Protein AF-A0A7S0Y3A2-F1 (afdb_monomer)

Solvent-accessible surface area (backbone atoms only — not comparable to full-atom values): 11613 Å² total; per-residue (Å²): 136,85,77,86,79,79,89,78,90,76,89,85,82,88,79,94,57,100,84,70,89,86,79,85,90,79,78,74,78,45,79,45,79,45,79,50,67,58,96,89,38,74,43,92,82,43,68,44,77,50,70,48,71,79,52,84,24,69,90,80,41,66,64,38,37,46,42,96,86,59,45,70,38,52,35,98,61,30,42,79,53,88,95,46,47,42,52,40,82,61,50,53,59,52,51,49,50,54,51,48,52,52,51,49,53,53,50,51,55,50,49,54,55,49,50,55,54,53,53,58,75,70,63,78,58,71,92,54,51,46,75,52,84,85,20,80,73,47,78,55,99,72,29,42,31,31,42,28,34,47,86,90,38,83,42,80,44,76,47,56,79,87,54,69,64,70,61,58,56,70,68,50,63,94,68,77,85,76,90,126

Foldseek 3Di:
DDDDDDDDDDDDDDDDDPDDDDDDPDDFFAKDWCFDDDPNHTDPPPTDIDGDDADDCVVQAPQWGQDSVSDTDHHPQWDDDPSYTHGVVVVVVVCVVVVVVVVVVVVVVVVVVVVVVVVVVVDDDPVQKAFDQPFFPDQDPQATWGWIDGNNDIDIDGDGPPPDVVVVVVSHPPDDDDDD

Nearest PDB structures (foldseek):
  1r1w-assembly1_A  TM=8.312E-01  e=2.974E-01  Homo sapiens
  4knb-assembly2_B  TM=7.019E-01  e=4.268E-01  Homo sapiens
  3f66-assembly1_A  TM=7.090E-01  e=1.424E+00  Homo sapiens
  8au5-assembly1_A  TM=7.399E-01  e=1.513E+00  Homo sapiens
  1fr3-assembly1_A  TM=5.063E-01  e=1.119E+00  Sporomusa ovata

pLDDT: mean 78.43, std 18.38, range [33.69, 98.44]

Structure (mmCIF, N/CA/C/O backbone):
data_AF-A0A7S0Y3A2-F1
#
_entry.id   AF-A0A7S0Y3A2-F1
#
loop_
_atom_site.group_PDB
_atom_site.id
_atom_site.type_symbol
_atom_site.label_atom_id
_atom_site.label_alt_id
_atom_site.label_comp_id
_atom_site.label_asym_id
_atom_site.label_entity_id
_atom_site.label_seq_id
_atom_site.pdbx_PDB_ins_code
_atom_site.Cartn_x
_atom_site.Cartn_y
_atom_site.Cartn_z
_atom_site.occupancy
_atom_site.B_iso_or_equiv
_atom_site.auth_seq_id
_atom_site.auth_comp_id
_atom_site.auth_asym_id
_atom_site.auth_atom_id
_atom_site.pdbx_PDB_model_num
ATOM 1 N N . GLY A 1 1 ? -5.719 -9.818 -27.176 1.00 37.25 1 GLY A N 1
ATOM 2 C CA . GLY A 1 1 ? -6.641 -8.713 -27.497 1.00 37.25 1 GLY A CA 1
ATOM 3 C C . GLY A 1 1 ? -5.784 -7.689 -28.167 1.00 37.25 1 GLY A C 1
ATOM 4 O O . GLY A 1 1 ? -5.282 -6.797 -27.500 1.00 37.25 1 GLY A O 1
ATOM 5 N N . ASP A 1 2 ? -5.480 -7.965 -29.427 1.00 39.03 2 ASP A N 1
ATOM 6 C CA . ASP A 1 2 ? -4.257 -7.500 -30.065 1.00 39.03 2 ASP A CA 1
ATOM 7 C C . ASP A 1 2 ? -4.551 -6.172 -30.750 1.00 39.03 2 ASP A C 1
ATOM 9 O O . ASP A 1 2 ? -5.254 -6.112 -31.758 1.00 39.03 2 ASP A O 1
ATOM 13 N N . ALA A 1 3 ? -4.080 -5.092 -30.130 1.00 43.25 3 ALA A N 1
ATOM 14 C CA . ALA A 1 3 ? -4.135 -3.765 -30.710 1.00 43.25 3 ALA A CA 1
ATOM 15 C C . ALA A 1 3 ? -3.000 -3.643 -31.734 1.00 43.25 3 ALA A C 1
ATOM 17 O O . ALA A 1 3 ? -1.825 -3.771 -31.399 1.00 43.25 3 ALA A O 1
ATOM 18 N N . ALA A 1 4 ? -3.378 -3.433 -32.992 1.00 44.94 4 ALA A N 1
ATOM 19 C CA . ALA A 1 4 ? -2.469 -3.113 -34.077 1.00 44.94 4 ALA A CA 1
ATOM 20 C C . ALA A 1 4 ? -1.817 -1.744 -33.816 1.00 44.94 4 ALA A C 1
ATOM 22 O O . ALA A 1 4 ? -2.496 -0.717 -33.820 1.00 44.94 4 ALA A O 1
ATOM 23 N N . GLU A 1 5 ? -0.507 -1.742 -33.577 1.00 40.59 5 GLU A N 1
ATOM 24 C CA . GLU A 1 5 ? 0.285 -0.530 -33.382 1.00 40.59 5 GLU A CA 1
ATOM 25 C C . GLU A 1 5 ? 0.744 0.013 -34.745 1.00 40.59 5 GLU A C 1
ATOM 27 O O . GLU A 1 5 ? 1.397 -0.680 -35.526 1.00 40.59 5 GLU A O 1
ATOM 32 N N . ALA A 1 6 ? 0.339 1.243 -35.062 1.00 45.19 6 ALA A N 1
ATOM 33 C CA . ALA A 1 6 ? 0.675 1.922 -36.311 1.00 45.19 6 ALA A CA 1
ATOM 34 C C . ALA A 1 6 ? 2.161 2.355 -36.343 1.00 45.19 6 ALA A C 1
ATOM 36 O O . ALA A 1 6 ? 2.694 2.761 -35.307 1.00 45.19 6 ALA A O 1
ATOM 37 N N . PRO A 1 7 ? 2.840 2.330 -37.508 1.00 45.81 7 PRO A N 1
ATOM 38 C CA . PRO A 1 7 ? 4.252 2.691 -37.599 1.00 45.81 7 PRO A CA 1
ATOM 39 C C . PRO A 1 7 ? 4.447 4.211 -37.498 1.00 45.81 7 PRO A C 1
ATOM 41 O O . PRO A 1 7 ? 3.801 4.985 -38.205 1.00 45.81 7 PRO A O 1
ATOM 44 N N . ARG A 1 8 ? 5.348 4.627 -36.600 1.00 51.47 8 ARG A N 1
ATOM 45 C CA . ARG A 1 8 ? 5.704 6.025 -36.318 1.00 51.47 8 ARG A CA 1
ATOM 46 C C . ARG A 1 8 ? 6.810 6.531 -37.248 1.00 51.47 8 ARG A C 1
ATOM 48 O O . ARG A 1 8 ? 7.761 5.817 -37.552 1.00 51.47 8 ARG A O 1
ATOM 55 N N . GLU A 1 9 ? 6.658 7.783 -37.666 1.00 47.44 9 GLU A N 1
ATOM 56 C CA . GLU A 1 9 ? 7.492 8.506 -38.628 1.00 47.44 9 GLU A CA 1
ATOM 57 C C . GLU A 1 9 ? 8.929 8.725 -38.109 1.00 47.44 9 GLU A C 1
ATOM 59 O O . GLU A 1 9 ? 9.139 9.250 -37.015 1.00 47.44 9 GLU A O 1
ATOM 64 N N . GLY A 1 10 ? 9.924 8.296 -38.894 1.00 38.25 10 GLY A N 1
ATOM 65 C CA . GLY A 1 10 ? 11.353 8.400 -38.582 1.00 38.25 10 GLY A CA 1
ATOM 66 C C . GLY A 1 10 ? 12.029 9.615 -39.229 1.00 38.25 10 GLY A C 1
ATOM 67 O O . GLY A 1 10 ? 11.707 10.003 -40.349 1.00 38.25 10 GLY A O 1
ATOM 68 N N . LEU A 1 11 ? 12.991 10.200 -38.509 1.00 46.38 11 LEU A N 1
ATOM 69 C CA . LEU A 1 11 ? 13.817 11.342 -38.919 1.00 46.38 11 LEU A CA 1
ATOM 70 C C . LEU A 1 11 ? 14.686 11.033 -40.153 1.00 46.38 11 LEU A C 1
ATOM 72 O O . LEU A 1 11 ? 15.469 10.084 -40.156 1.00 46.38 11 LEU A O 1
ATOM 76 N N . LEU A 1 12 ? 14.569 11.890 -41.170 1.00 37.78 12 LEU A N 1
ATOM 77 C CA . LEU A 1 12 ? 15.276 11.825 -42.450 1.00 37.78 12 LEU A CA 1
ATOM 78 C C . LEU A 1 12 ? 16.647 12.510 -42.357 1.00 37.78 12 LEU A C 1
ATOM 80 O O . LEU A 1 12 ? 16.725 13.706 -42.078 1.00 37.78 12 LEU A O 1
ATOM 84 N N . TRP A 1 13 ? 17.717 11.780 -42.667 1.00 46.94 13 TRP A N 1
ATOM 85 C CA . TRP A 1 13 ? 19.023 12.368 -42.973 1.00 46.94 13 TRP A CA 1
ATOM 86 C C . TRP A 1 13 ? 19.265 12.261 -44.476 1.00 46.94 13 TRP A C 1
ATOM 88 O O . TRP A 1 13 ? 19.193 11.172 -45.041 1.00 46.94 13 TRP A O 1
ATOM 98 N N . ASN A 1 14 ? 19.508 13.405 -45.118 1.00 33.69 14 ASN A N 1
ATOM 99 C CA . ASN A 1 14 ? 19.596 13.529 -46.568 1.00 33.69 14 AS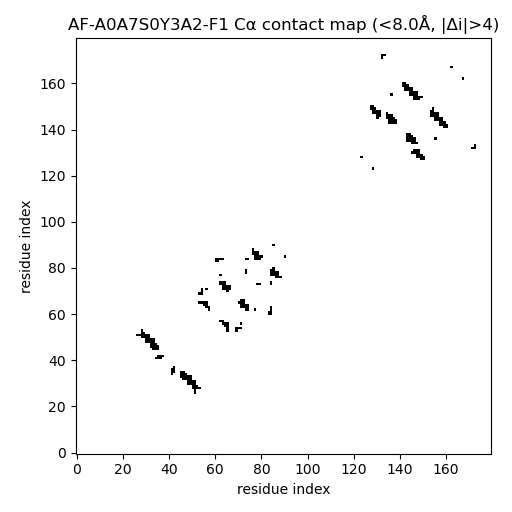N A CA 1
ATOM 100 C C . ASN A 1 14 ? 21.067 13.661 -46.983 1.00 33.69 14 ASN A C 1
ATOM 102 O O . ASN A 1 14 ? 21.723 14.641 -46.632 1.00 33.69 14 ASN A O 1
ATOM 106 N N . LEU A 1 15 ? 21.585 12.681 -47.720 1.00 43.91 15 LEU A N 1
ATOM 107 C CA . LEU A 1 15 ? 22.863 12.783 -48.425 1.00 43.91 15 LEU A CA 1
ATOM 108 C C . LEU A 1 15 ? 22.583 12.543 -49.908 1.00 43.91 15 LEU A C 1
ATOM 110 O O . LEU A 1 15 ? 22.260 11.430 -50.319 1.00 43.91 15 LEU A O 1
ATOM 114 N N . GLU A 1 16 ? 22.652 13.617 -50.693 1.00 35.38 16 GLU A N 1
ATOM 115 C CA . GLU A 1 16 ? 22.398 13.605 -52.133 1.00 35.38 16 GLU A CA 1
ATOM 116 C C . GLU A 1 16 ? 23.562 12.948 -52.890 1.00 35.38 16 GLU A C 1
ATOM 118 O O . GLU A 1 16 ? 24.648 13.512 -53.006 1.00 35.38 16 GLU A O 1
ATOM 123 N N . TRP A 1 17 ? 23.306 11.766 -53.455 1.00 48.78 17 TRP A N 1
ATOM 124 C CA . TRP A 1 17 ? 24.043 11.209 -54.592 1.00 48.78 17 TRP A CA 1
ATOM 125 C C . TRP A 1 17 ? 23.037 10.928 -55.720 1.00 48.78 17 TRP A C 1
ATOM 127 O O . TRP A 1 17 ? 21.946 10.430 -55.440 1.00 48.78 17 TRP A O 1
ATOM 137 N N . PRO A 1 18 ? 23.361 11.209 -56.994 1.00 48.56 18 PRO A N 1
ATOM 138 C CA . PRO A 1 18 ? 22.365 11.378 -58.059 1.00 48.56 18 PRO A CA 1
ATOM 139 C C . PRO A 1 18 ? 21.578 10.128 -58.497 1.00 48.56 18 PRO A C 1
ATOM 141 O O . PRO A 1 18 ? 20.768 10.244 -59.415 1.00 48.56 18 PRO A O 1
ATOM 144 N N . SER A 1 19 ? 21.771 8.929 -57.927 1.00 50.53 19 SER A N 1
ATOM 145 C CA . SER A 1 19 ? 21.033 7.735 -58.407 1.00 50.53 19 SER A CA 1
ATOM 146 C C . SER A 1 19 ? 20.797 6.586 -57.419 1.00 50.53 19 SER A C 1
ATOM 148 O O . SER A 1 19 ? 20.200 5.593 -57.823 1.00 50.53 19 SER A O 1
ATOM 150 N N . CYS A 1 20 ? 21.204 6.675 -56.149 1.00 44.22 20 CYS A N 1
ATOM 151 C CA . CYS A 1 20 ? 21.021 5.567 -55.202 1.00 44.22 20 CYS A CA 1
ATOM 152 C C . CYS A 1 20 ? 20.464 6.059 -53.862 1.00 44.22 20 CYS A C 1
ATOM 154 O O . CYS A 1 20 ? 21.204 6.571 -53.027 1.00 44.22 20 CYS A O 1
ATOM 156 N N . HIS A 1 21 ? 19.162 5.854 -53.641 1.00 46.41 21 HIS A N 1
ATOM 157 C CA . HIS A 1 21 ? 18.542 5.990 -52.324 1.00 46.41 21 HIS A CA 1
ATOM 158 C C . HIS A 1 21 ? 18.526 4.626 -51.647 1.00 46.41 21 HIS A C 1
ATOM 160 O O . HIS A 1 21 ? 17.758 3.742 -52.024 1.00 46.41 21 HIS A O 1
ATOM 166 N N . MET A 1 22 ? 19.384 4.447 -50.651 1.00 52.38 22 MET A N 1
ATOM 167 C CA . MET A 1 22 ? 19.386 3.242 -49.836 1.00 52.38 22 MET A CA 1
ATOM 168 C C . MET A 1 22 ? 18.692 3.554 -48.514 1.00 52.38 22 MET A C 1
ATOM 170 O O . MET A 1 22 ? 19.237 4.250 -47.662 1.00 52.38 22 MET A O 1
ATOM 174 N N . VAL A 1 23 ? 17.457 3.075 -48.376 1.00 52.88 23 VAL A N 1
ATOM 175 C CA . VAL A 1 23 ? 16.642 3.251 -47.171 1.00 52.88 23 VAL A CA 1
ATOM 176 C C . VAL A 1 23 ? 16.533 1.902 -46.487 1.00 52.88 23 VAL A C 1
ATOM 178 O O . VAL A 1 23 ? 15.938 0.973 -47.027 1.00 52.88 23 VAL A O 1
ATOM 181 N N . VAL A 1 24 ? 17.105 1.792 -45.293 1.00 61.75 24 VAL A N 1
ATOM 182 C CA . VAL A 1 24 ? 16.936 0.607 -44.454 1.00 61.75 24 VAL A CA 1
ATOM 183 C C . VAL A 1 24 ? 15.905 0.951 -43.382 1.00 61.75 24 VAL A C 1
ATOM 185 O O . VAL A 1 24 ? 16.207 1.644 -42.416 1.00 61.75 24 VAL A O 1
ATOM 188 N N . SER A 1 25 ? 14.656 0.536 -43.598 1.00 55.09 25 SER A N 1
ATOM 189 C CA . SER A 1 25 ? 13.503 0.980 -42.800 1.00 55.09 25 SER A CA 1
ATOM 190 C C . SER A 1 25 ? 13.326 0.226 -41.484 1.00 55.09 25 SER A C 1
ATOM 192 O O . SER A 1 25 ? 12.731 0.754 -40.551 1.00 55.09 25 SER A O 1
ATOM 194 N N . THR A 1 26 ? 13.816 -1.011 -41.399 1.00 57.97 26 THR A N 1
ATOM 195 C CA . THR A 1 26 ? 13.630 -1.873 -40.226 1.00 57.97 26 THR A CA 1
ATOM 196 C C . THR A 1 26 ? 14.794 -2.840 -40.109 1.00 57.97 26 THR A C 1
ATOM 198 O O . THR A 1 26 ? 14.971 -3.705 -40.967 1.00 57.97 26 THR A O 1
ATOM 201 N N . VAL A 1 27 ? 15.581 -2.712 -39.044 1.00 65.75 27 VAL A N 1
ATOM 202 C CA . VAL A 1 27 ? 16.728 -3.584 -38.799 1.00 65.75 27 VAL A CA 1
ATOM 203 C C . VAL A 1 27 ? 16.653 -4.104 -37.376 1.00 65.75 27 VAL A C 1
ATOM 205 O O . VAL A 1 27 ? 16.662 -3.327 -36.423 1.00 65.75 27 VAL A O 1
ATOM 208 N N . ALA A 1 28 ? 16.568 -5.426 -37.228 1.00 72.75 28 ALA A N 1
ATOM 209 C CA . ALA A 1 28 ? 16.716 -6.062 -35.926 1.00 72.75 28 ALA A CA 1
ATOM 210 C C . ALA A 1 28 ? 18.133 -5.809 -35.388 1.00 72.75 28 ALA A C 1
ATOM 212 O O . ALA A 1 28 ? 19.084 -5.728 -36.164 1.00 72.75 28 ALA A O 1
ATOM 213 N N . ARG A 1 29 ? 18.300 -5.706 -34.066 1.00 78.69 29 ARG A N 1
ATOM 214 C CA . ARG A 1 29 ? 19.633 -5.547 -33.460 1.00 78.69 29 ARG A CA 1
ATOM 215 C C . ARG A 1 29 ? 20.584 -6.642 -33.951 1.00 78.69 29 ARG A C 1
ATOM 217 O O . ARG A 1 29 ? 20.182 -7.798 -34.085 1.00 78.69 29 ARG A O 1
ATOM 224 N N . GLY A 1 30 ? 21.837 -6.275 -34.197 1.00 80.88 30 GLY A N 1
ATOM 225 C CA . GLY A 1 30 ? 22.860 -7.200 -34.679 1.00 80.88 30 GLY A CA 1
ATOM 226 C C . GLY A 1 30 ? 23.680 -6.647 -35.836 1.00 80.88 30 GLY A C 1
ATOM 227 O O . GLY A 1 30 ? 23.559 -5.482 -36.224 1.00 80.88 30 GLY A O 1
ATOM 228 N N . ARG A 1 31 ? 24.552 -7.505 -36.363 1.00 83.94 31 ARG A N 1
ATOM 229 C CA . ARG A 1 31 ? 25.460 -7.178 -37.459 1.00 83.94 31 ARG A CA 1
ATOM 230 C C . ARG A 1 31 ? 24.801 -7.510 -38.790 1.00 83.94 31 ARG A C 1
ATOM 232 O O . ARG A 1 31 ? 24.419 -8.657 -39.012 1.00 83.94 31 ARG A O 1
ATOM 239 N N . HIS A 1 32 ? 24.721 -6.522 -39.669 1.00 81.56 32 HIS A N 1
ATOM 240 C CA . HIS A 1 32 ? 24.116 -6.654 -40.988 1.00 81.56 32 HIS A CA 1
ATOM 241 C C . HIS A 1 32 ? 25.169 -6.449 -42.061 1.00 81.56 32 HIS A C 1
ATOM 243 O O . HIS A 1 32 ? 26.083 -5.635 -41.916 1.00 81.56 32 HIS A O 1
ATOM 249 N N . VAL A 1 33 ? 25.045 -7.242 -43.119 1.00 84.19 33 VAL A N 1
ATOM 250 C CA . VAL A 1 33 ? 25.900 -7.172 -44.299 1.00 84.19 33 VAL A CA 1
ATOM 251 C C . VAL A 1 33 ? 25.045 -6.620 -45.420 1.00 84.19 33 VAL A C 1
ATOM 253 O O . VAL A 1 33 ? 23.997 -7.179 -45.740 1.00 84.19 33 VAL A O 1
ATOM 256 N N . LEU A 1 34 ? 25.478 -5.501 -45.978 1.00 82.62 34 LEU A N 1
ATOM 257 C CA . LEU A 1 34 ? 24.798 -4.825 -47.064 1.00 82.62 34 LEU A CA 1
ATOM 258 C C . LEU A 1 34 ? 25.637 -4.954 -48.322 1.00 82.62 34 LEU A C 1
ATOM 260 O O . LEU A 1 34 ? 26.741 -4.414 -48.418 1.00 82.62 34 LEU A O 1
ATOM 264 N N . GLU A 1 35 ? 25.090 -5.698 -49.272 1.00 79.00 35 GLU A N 1
ATOM 265 C CA . GLU A 1 35 ? 25.696 -5.912 -50.575 1.00 79.00 35 GLU A CA 1
ATOM 266 C C . GLU A 1 35 ? 25.133 -4.897 -51.565 1.00 79.00 35 GLU A C 1
ATOM 268 O O . GLU A 1 35 ? 23.923 -4.825 -51.791 1.00 79.00 35 GLU A O 1
ATOM 273 N N . ILE A 1 36 ? 26.019 -4.094 -52.152 1.00 80.50 36 ILE A N 1
ATOM 274 C CA . ILE A 1 36 ? 25.647 -3.094 -53.151 1.00 80.50 36 ILE A CA 1
ATOM 275 C C . ILE A 1 36 ? 26.069 -3.611 -54.525 1.00 80.50 36 ILE A C 1
ATOM 277 O O . ILE A 1 36 ? 27.253 -3.814 -54.805 1.00 80.50 36 ILE A O 1
ATOM 281 N N . LEU A 1 37 ? 25.077 -3.823 -55.390 1.00 75.94 37 LEU A N 1
ATOM 282 C CA . LEU A 1 37 ? 25.252 -4.315 -56.753 1.00 75.94 37 LEU A CA 1
ATOM 283 C C . LEU A 1 37 ? 24.952 -3.184 -57.745 1.00 75.94 37 LEU A C 1
ATOM 285 O O . LEU A 1 37 ? 23.877 -2.588 -57.699 1.00 75.94 37 LEU A O 1
ATOM 289 N N . SER A 1 38 ? 25.869 -2.922 -58.676 1.00 80.25 38 SER A N 1
ATOM 290 C CA . SER A 1 38 ? 25.673 -2.004 -59.804 1.00 80.25 38 SER A CA 1
ATOM 291 C C . SER A 1 38 ? 25.811 -2.779 -61.114 1.00 80.25 38 SER A C 1
ATOM 293 O O . SER A 1 38 ? 26.829 -3.422 -61.367 1.00 80.25 38 SER A O 1
ATOM 295 N N . GLY A 1 39 ? 24.754 -2.806 -61.932 1.00 77.06 39 GLY A N 1
ATOM 296 C CA . GLY A 1 39 ? 24.745 -3.572 -63.188 1.00 77.06 39 GLY A CA 1
ATOM 297 C C . GLY A 1 39 ? 24.963 -5.085 -63.010 1.00 77.06 39 GLY A C 1
ATOM 298 O O . GLY A 1 39 ? 25.557 -5.723 -63.874 1.00 77.06 39 GLY A O 1
ATOM 299 N N . GLY A 1 40 ? 24.541 -5.656 -61.874 1.00 74.12 40 GLY A N 1
ATOM 300 C CA . GLY A 1 40 ? 24.742 -7.075 -61.544 1.00 74.12 40 GLY A CA 1
ATOM 301 C C . GLY A 1 40 ? 26.161 -7.434 -61.083 1.00 74.12 40 GLY A C 1
ATOM 302 O O . GLY A 1 40 ? 26.443 -8.608 -60.852 1.00 74.12 40 GLY A O 1
ATOM 303 N N . ARG A 1 41 ? 27.052 -6.444 -60.933 1.00 69.94 41 ARG A N 1
ATOM 304 C CA . ARG A 1 41 ? 28.400 -6.609 -60.377 1.00 69.94 41 ARG A CA 1
ATOM 305 C C . ARG A 1 41 ? 28.509 -5.908 -59.028 1.00 69.94 41 ARG A C 1
ATOM 307 O O . ARG A 1 41 ? 27.987 -4.811 -58.846 1.00 69.94 41 ARG A O 1
ATOM 314 N N . GLN A 1 42 ? 29.188 -6.552 -58.088 1.00 74.31 42 GLN A N 1
ATOM 315 C CA . GLN A 1 42 ? 29.520 -5.958 -56.798 1.00 74.31 42 GLN A CA 1
ATOM 316 C C . GLN A 1 42 ? 30.527 -4.821 -57.000 1.00 74.31 42 GLN A C 1
ATOM 318 O O . GLN A 1 42 ? 31.477 -4.966 -57.771 1.00 74.31 42 GLN A O 1
ATOM 323 N N . ILE A 1 43 ? 30.293 -3.688 -56.342 1.00 83.88 43 ILE A N 1
ATOM 324 C CA . ILE A 1 43 ? 31.231 -2.557 -56.341 1.00 83.88 43 ILE A CA 1
ATOM 325 C C . ILE A 1 43 ? 32.390 -2.825 -55.369 1.00 83.88 43 ILE A C 1
ATOM 327 O O . ILE A 1 43 ? 32.217 -3.582 -54.416 1.00 83.88 43 ILE A O 1
ATOM 331 N N . GLU A 1 44 ? 33.554 -2.204 -55.584 1.00 82.25 44 GLU A N 1
ATOM 332 C CA . GLU A 1 44 ? 34.743 -2.412 -54.730 1.00 82.25 44 GLU A CA 1
ATOM 333 C C . GLU A 1 44 ? 34.503 -2.033 -53.259 1.00 82.25 44 GLU A C 1
ATOM 335 O O . GLU A 1 44 ? 35.074 -2.648 -52.365 1.00 82.25 44 GLU A O 1
ATOM 340 N N . ASP A 1 45 ? 33.585 -1.097 -53.005 1.00 81.00 45 ASP A N 1
ATOM 341 C CA . ASP A 1 45 ? 33.227 -0.632 -51.660 1.00 81.00 45 ASP A CA 1
ATOM 342 C C . ASP A 1 45 ? 32.190 -1.525 -50.939 1.00 81.00 45 ASP A C 1
ATOM 344 O O . ASP A 1 45 ? 31.710 -1.186 -49.857 1.00 81.00 45 ASP A O 1
ATOM 348 N N . SER A 1 46 ? 31.811 -2.666 -51.528 1.00 80.94 46 SER A N 1
ATOM 349 C CA . SER A 1 46 ? 30.881 -3.647 -50.951 1.00 80.94 46 SER A CA 1
ATOM 350 C C . SER A 1 46 ? 31.632 -4.923 -50.539 1.00 80.94 46 SER A C 1
ATOM 352 O O . SER A 1 46 ? 32.447 -5.414 -51.321 1.00 80.94 46 SER A O 1
ATOM 354 N N . PRO A 1 47 ? 31.307 -5.567 -49.399 1.00 82.00 47 PRO A N 1
ATOM 355 C CA . PRO A 1 47 ? 30.141 -5.315 -48.553 1.00 82.00 47 PRO A CA 1
ATOM 356 C C . PRO A 1 47 ? 30.373 -4.256 -47.473 1.00 82.00 47 PRO A C 1
ATOM 358 O O . PRO A 1 47 ? 31.418 -4.218 -46.824 1.00 82.00 47 PRO A O 1
ATOM 361 N N . LEU A 1 48 ? 29.333 -3.464 -47.208 1.00 82.94 48 LEU A N 1
ATOM 362 C CA . LEU A 1 48 ? 29.284 -2.602 -46.032 1.00 82.94 48 LEU A CA 1
ATOM 363 C C . LEU A 1 48 ? 28.778 -3.420 -44.845 1.00 82.94 48 LEU A C 1
ATOM 365 O O . LEU A 1 48 ? 27.711 -4.033 -44.903 1.00 82.94 48 LEU A O 1
ATOM 369 N N . ILE A 1 49 ? 29.546 -3.425 -43.759 1.00 83.19 49 ILE A N 1
ATOM 370 C CA . ILE A 1 49 ? 29.155 -4.068 -42.507 1.00 83.19 49 ILE A CA 1
ATOM 371 C C . ILE A 1 49 ? 28.776 -2.965 -41.533 1.00 83.19 49 ILE A C 1
ATOM 373 O O . ILE A 1 49 ? 29.606 -2.121 -41.195 1.00 83.19 49 ILE A O 1
ATOM 377 N N . PHE A 1 50 ? 27.539 -2.989 -41.058 1.00 86.19 50 PHE A N 1
ATOM 378 C CA . PHE A 1 50 ? 27.100 -2.107 -39.985 1.00 86.19 50 PHE A CA 1
ATOM 379 C C . PHE A 1 50 ? 26.509 -2.922 -38.841 1.00 86.19 50 PHE A C 1
ATOM 381 O O . PHE A 1 50 ? 25.952 -4.006 -39.029 1.00 86.19 50 PHE A O 1
ATOM 388 N N . GLU A 1 51 ? 26.661 -2.404 -37.629 1.00 85.31 51 GLU A N 1
ATOM 389 C CA . GLU A 1 51 ? 26.136 -3.016 -36.418 1.00 85.31 51 GLU A CA 1
ATOM 390 C C . GLU A 1 51 ? 25.089 -2.094 -35.806 1.00 85.31 51 GLU A C 1
ATOM 392 O O . GLU A 1 51 ? 25.364 -0.943 -35.466 1.00 85.31 51 GLU A O 1
ATOM 397 N N . VAL A 1 52 ? 23.871 -2.612 -35.669 1.00 84.62 52 VAL A N 1
ATOM 398 C CA . VAL A 1 52 ? 22.798 -1.910 -34.972 1.00 84.62 52 VAL A CA 1
ATOM 399 C C . VAL A 1 52 ? 22.899 -2.261 -33.495 1.00 84.62 52 VAL A C 1
ATOM 401 O O . VAL A 1 52 ? 22.401 -3.298 -33.046 1.00 84.62 52 VAL A O 1
ATOM 404 N N . VAL A 1 53 ? 23.578 -1.389 -32.753 1.00 86.44 53 VAL A N 1
ATOM 405 C CA . VAL A 1 53 ? 23.695 -1.447 -31.293 1.00 86.44 53 VAL A CA 1
ATOM 406 C C . VAL A 1 53 ? 22.500 -0.786 -30.611 1.00 86.44 53 VAL A C 1
ATOM 408 O O . VAL A 1 53 ? 21.870 0.131 -31.139 1.00 86.44 53 VAL A O 1
ATOM 411 N N . ALA A 1 54 ? 22.176 -1.268 -29.411 1.00 85.12 54 ALA A N 1
ATOM 412 C CA . ALA A 1 54 ? 21.170 -0.640 -28.567 1.00 85.12 54 ALA A CA 1
ATOM 413 C C . ALA A 1 54 ? 21.586 0.798 -28.217 1.00 85.12 54 ALA A C 1
ATOM 415 O O . ALA A 1 54 ? 22.764 1.080 -28.000 1.00 85.12 54 ALA A O 1
ATOM 416 N N . ARG A 1 55 ? 20.607 1.704 -28.138 1.00 86.06 55 ARG A N 1
ATOM 417 C CA . ARG A 1 55 ? 20.840 3.097 -27.745 1.00 86.06 55 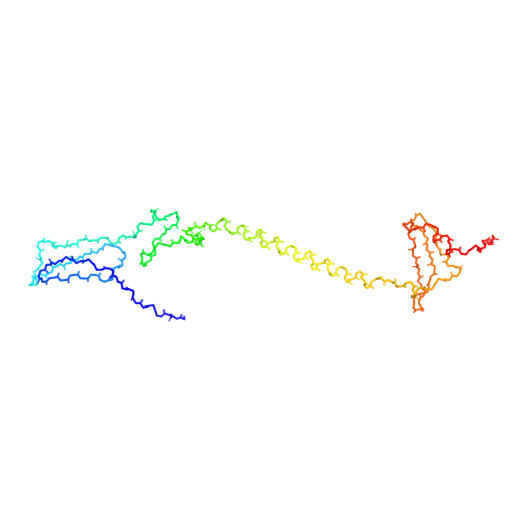ARG A CA 1
ATOM 418 C C . ARG A 1 55 ? 21.458 3.164 -26.344 1.00 86.06 55 ARG A C 1
ATOM 420 O O . ARG A 1 55 ? 20.961 2.519 -25.424 1.00 86.06 55 ARG A O 1
ATOM 427 N N . ASP A 1 56 ? 22.489 3.988 -26.171 1.00 89.50 56 ASP A N 1
ATOM 428 C CA . ASP A 1 56 ? 23.036 4.271 -24.843 1.00 89.50 56 ASP A CA 1
ATOM 429 C C . ASP A 1 56 ? 22.103 5.218 -24.072 1.00 89.50 56 ASP A C 1
ATOM 431 O O . ASP A 1 56 ? 21.900 6.375 -24.451 1.00 89.50 56 ASP A O 1
ATOM 435 N N . CYS A 1 57 ? 21.511 4.703 -22.994 1.00 90.50 57 CYS A N 1
ATOM 436 C CA . CYS A 1 57 ? 20.604 5.441 -22.115 1.00 90.50 57 CYS A CA 1
ATOM 437 C C . CYS A 1 57 ? 21.290 5.962 -20.840 1.00 90.50 57 CYS A C 1
ATOM 439 O O . CYS A 1 57 ? 20.659 6.677 -20.060 1.00 90.50 57 CYS A O 1
ATOM 441 N N . SER A 1 58 ? 22.580 5.673 -20.644 1.00 87.38 58 SER A N 1
ATOM 442 C CA . SER A 1 58 ? 23.372 6.126 -19.493 1.00 87.38 58 SER A CA 1
ATOM 443 C C . SER A 1 58 ? 23.375 7.648 -19.263 1.00 87.38 58 SER A C 1
ATOM 445 O O . SER A 1 58 ? 23.278 8.054 -18.101 1.00 87.38 58 SER A O 1
ATOM 447 N N . PRO A 1 59 ? 23.449 8.523 -20.295 1.00 87.38 59 PRO A N 1
ATOM 448 C CA . PRO A 1 59 ? 23.469 9.972 -20.067 1.00 87.38 59 PRO A CA 1
ATOM 449 C C . PRO A 1 59 ? 22.109 10.544 -19.643 1.00 87.38 59 PRO A C 1
ATOM 451 O O . PRO A 1 59 ? 22.052 11.657 -19.126 1.00 87.38 59 PRO A O 1
ATOM 454 N N . LEU A 1 60 ? 21.016 9.806 -19.856 1.00 85.69 60 LEU A N 1
ATOM 455 C CA . LEU A 1 60 ? 19.658 10.254 -19.534 1.00 85.69 60 LEU A CA 1
ATOM 456 C C . LEU A 1 60 ? 19.274 9.965 -18.079 1.00 85.69 60 LEU A C 1
ATOM 458 O O . LEU A 1 60 ? 18.374 10.607 -17.542 1.00 85.69 60 LEU A O 1
ATOM 462 N N . GLY A 1 61 ? 19.944 9.013 -17.429 1.00 84.44 61 GLY A N 1
ATOM 463 C CA . GLY A 1 61 ? 19.632 8.630 -16.059 1.00 84.44 61 GLY A CA 1
ATOM 464 C C . GLY A 1 61 ? 20.104 7.226 -15.699 1.00 84.44 61 GLY A C 1
ATOM 465 O O . GLY A 1 61 ? 20.584 6.453 -16.525 1.00 84.44 61 GLY A O 1
ATOM 466 N N . ARG A 1 62 ? 19.967 6.884 -14.416 1.00 86.31 62 ARG A N 1
ATOM 467 C CA . ARG A 1 62 ? 20.325 5.558 -13.896 1.00 86.31 62 ARG A CA 1
ATOM 468 C C . ARG A 1 62 ? 19.192 4.564 -14.148 1.00 86.31 62 ARG A C 1
ATOM 470 O O . ARG A 1 62 ? 18.027 4.930 -14.032 1.00 86.31 62 ARG A O 1
ATOM 477 N N . ARG A 1 63 ? 19.551 3.300 -14.409 1.00 88.44 63 ARG A N 1
ATOM 478 C CA . ARG A 1 63 ? 18.614 2.175 -14.625 1.00 88.44 63 ARG A CA 1
ATOM 479 C C . ARG A 1 63 ? 17.647 2.367 -15.803 1.00 88.44 63 ARG A C 1
ATOM 481 O O . ARG A 1 63 ? 16.585 1.757 -15.831 1.00 88.44 63 ARG A O 1
ATOM 488 N N . LEU A 1 64 ? 18.034 3.185 -16.781 1.00 92.00 64 LEU A N 1
ATOM 489 C CA . LEU A 1 64 ? 17.366 3.262 -18.076 1.00 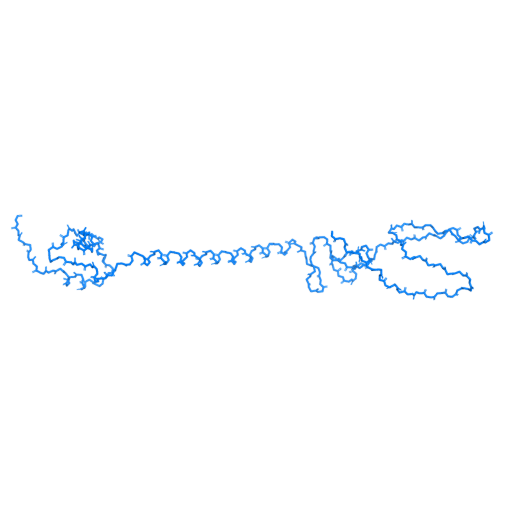92.00 64 LEU A CA 1
ATOM 490 C C . LEU A 1 64 ? 18.005 2.261 -19.039 1.00 92.00 64 LEU A C 1
ATOM 492 O O . LEU A 1 64 ? 19.229 2.170 -19.130 1.00 92.00 64 LEU A O 1
ATOM 496 N N . VAL A 1 65 ? 17.174 1.534 -19.772 1.00 92.69 65 VAL A N 1
ATOM 497 C CA . VAL A 1 65 ? 17.570 0.542 -20.771 1.00 92.69 65 VAL A CA 1
ATOM 498 C C . VAL A 1 65 ? 16.817 0.831 -22.065 1.00 92.69 65 VAL A C 1
ATOM 500 O O . VAL A 1 65 ? 15.655 1.234 -22.047 1.00 92.69 65 VAL A O 1
ATOM 503 N N . ALA A 1 66 ? 17.483 0.644 -23.204 1.00 90.69 66 ALA A N 1
ATOM 504 C CA . ALA A 1 66 ? 16.854 0.828 -24.502 1.00 90.69 66 ALA A CA 1
ATOM 505 C C . ALA A 1 66 ? 15.820 -0.274 -24.778 1.00 90.69 66 ALA A C 1
A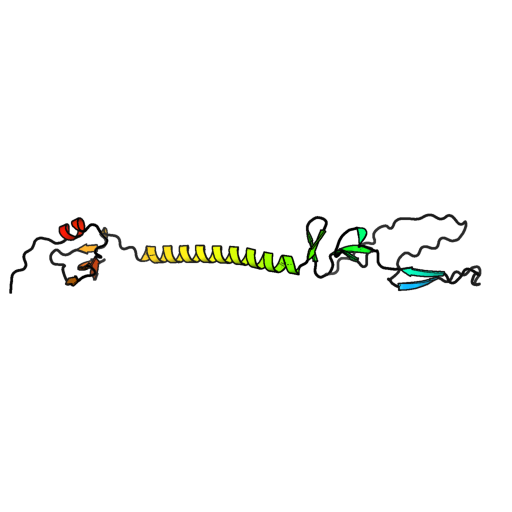TOM 507 O O . ALA A 1 66 ? 16.165 -1.456 -24.894 1.00 90.69 66 ALA A O 1
ATOM 508 N N . SER A 1 67 ? 14.572 0.145 -24.951 1.00 88.12 67 SER A N 1
ATOM 509 C CA . SER A 1 67 ? 13.469 -0.633 -25.508 1.00 88.12 67 SER A CA 1
ATOM 510 C C . SER A 1 67 ? 13.779 -1.080 -26.942 1.00 88.12 67 SER A C 1
ATOM 512 O O . SER A 1 67 ? 14.676 -0.547 -27.608 1.00 88.12 67 SER A O 1
ATOM 514 N N . ASP A 1 68 ? 13.019 -2.047 -27.445 1.00 84.38 68 ASP A N 1
ATOM 515 C CA . ASP A 1 68 ? 13.106 -2.509 -28.834 1.00 84.38 68 ASP A CA 1
ATOM 516 C C . ASP A 1 68 ? 12.783 -1.385 -29.834 1.00 84.38 68 ASP A C 1
ATOM 518 O O . ASP A 1 68 ? 13.331 -1.362 -30.932 1.00 84.38 68 ASP A O 1
ATOM 522 N N . ALA A 1 69 ? 12.004 -0.384 -29.410 1.00 81.69 69 ALA A N 1
ATOM 523 C CA . ALA A 1 69 ? 11.729 0.839 -30.168 1.00 81.69 69 ALA A CA 1
ATOM 524 C C . ALA A 1 69 ? 12.874 1.879 -30.140 1.00 81.69 69 ALA A C 1
ATOM 526 O O . ALA A 1 69 ? 12.750 2.956 -30.718 1.00 81.69 69 ALA A O 1
ATOM 527 N N . GLY A 1 70 ? 13.980 1.614 -29.432 1.00 84.00 70 GLY A N 1
ATOM 528 C CA . GLY A 1 70 ? 15.066 2.586 -29.231 1.00 84.00 70 GLY A CA 1
ATOM 529 C C . GLY A 1 70 ? 14.741 3.701 -28.223 1.00 84.00 70 GLY A C 1
ATOM 530 O O . GLY A 1 70 ? 15.508 4.659 -28.072 1.00 84.00 70 GLY A O 1
ATOM 531 N N . GLU A 1 71 ? 13.617 3.580 -27.518 1.00 89.06 71 GLU A N 1
ATOM 532 C CA . GLU A 1 71 ? 13.227 4.450 -26.407 1.00 89.06 71 GLU A CA 1
ATOM 533 C C . GLU A 1 71 ? 13.953 4.042 -25.121 1.00 89.06 71 GLU A C 1
ATOM 535 O O . GLU A 1 71 ? 14.174 2.859 -24.879 1.00 89.06 71 GLU A O 1
ATOM 540 N N . CYS A 1 72 ? 14.316 5.000 -24.273 1.00 91.38 72 CYS A N 1
ATOM 541 C CA . CYS A 1 72 ? 14.929 4.701 -22.980 1.00 91.38 72 CYS A CA 1
ATOM 542 C C . CYS A 1 72 ? 13.841 4.525 -21.919 1.00 91.38 72 CYS A C 1
ATOM 544 O O . CYS A 1 72 ? 13.159 5.488 -21.572 1.00 91.38 72 CYS A O 1
ATOM 546 N N . VAL A 1 73 ? 13.696 3.304 -21.407 1.00 94.19 73 VAL A N 1
ATOM 547 C CA . VAL A 1 73 ? 12.681 2.922 -20.412 1.00 94.19 73 VAL A CA 1
ATOM 548 C C . VAL A 1 73 ? 13.342 2.373 -19.150 1.00 94.19 73 VAL A C 1
ATOM 550 O O . VAL A 1 73 ? 14.506 1.987 -19.177 1.00 94.19 73 VAL A O 1
ATOM 553 N N . CYS A 1 74 ? 12.626 2.350 -18.028 1.00 94.62 74 CYS A N 1
ATOM 554 C CA . CYS A 1 74 ? 13.148 1.778 -16.788 1.00 94.62 74 CYS A CA 1
ATOM 555 C C . CYS A 1 74 ? 13.432 0.273 -16.931 1.00 94.62 74 CYS A C 1
ATOM 557 O O . CYS A 1 74 ? 12.722 -0.436 -17.648 1.00 94.62 74 CYS A O 1
ATOM 559 N N . ASP A 1 75 ? 14.480 -0.213 -16.258 1.00 93.81 75 ASP A N 1
ATOM 560 C CA . ASP A 1 75 ? 14.787 -1.644 -16.194 1.00 93.81 75 ASP A CA 1
ATOM 561 C C . ASP A 1 75 ? 13.617 -2.449 -15.582 1.00 93.81 75 ASP A C 1
ATOM 563 O O . ASP A 1 75 ? 12.725 -1.909 -14.930 1.00 93.81 75 ASP A O 1
ATOM 567 N N . ARG A 1 76 ? 13.620 -3.778 -15.754 1.00 92.94 76 ARG A N 1
ATOM 568 C CA . ARG A 1 76 ? 12.553 -4.661 -15.234 1.00 92.94 76 ARG A CA 1
ATOM 569 C C . ARG A 1 76 ? 12.332 -4.530 -13.716 1.00 92.94 76 ARG A C 1
ATOM 571 O O . ARG A 1 76 ? 11.261 -4.876 -13.225 1.00 92.94 76 ARG A O 1
ATOM 578 N N . TRP A 1 77 ? 13.340 -4.075 -12.976 1.00 93.44 77 TRP A N 1
ATOM 579 C CA . TRP A 1 77 ? 13.339 -3.987 -11.516 1.00 93.44 77 TRP A CA 1
ATOM 580 C C . TRP A 1 77 ? 13.223 -2.549 -11.021 1.00 93.44 77 TRP A C 1
ATOM 582 O O . TRP A 1 77 ? 13.537 -2.261 -9.863 1.00 93.44 77 TRP A O 1
ATOM 592 N N . SER A 1 78 ? 12.764 -1.641 -11.875 1.00 94.06 78 SER A N 1
ATOM 593 C CA . SER A 1 78 ? 12.510 -0.260 -11.524 1.00 94.06 78 SER A CA 1
ATOM 594 C C . SER A 1 78 ? 11.223 0.231 -12.158 1.00 94.06 78 SER A C 1
ATOM 596 O O . SER A 1 78 ? 10.746 -0.273 -13.172 1.00 94.06 78 SER A O 1
ATOM 598 N N . VAL A 1 79 ? 10.623 1.209 -11.499 1.00 93.38 79 VAL A N 1
ATOM 599 C CA . VAL A 1 79 ? 9.370 1.826 -11.918 1.00 93.38 79 VAL A CA 1
ATOM 600 C C . VAL A 1 79 ? 9.600 3.306 -12.194 1.00 93.38 79 VAL A C 1
ATOM 602 O O . VAL A 1 79 ? 10.402 3.937 -11.493 1.00 93.38 79 VAL A O 1
ATOM 605 N N . PRO A 1 80 ? 8.922 3.875 -13.204 1.00 92.75 80 PRO A N 1
ATOM 606 C CA . PRO A 1 80 ? 9.022 5.295 -13.496 1.00 92.75 80 PRO A CA 1
ATOM 607 C C . PRO A 1 80 ? 8.373 6.099 -12.365 1.00 92.75 80 PRO A C 1
ATOM 609 O O . PRO A 1 80 ? 7.192 5.931 -12.059 1.00 92.75 80 PRO A O 1
ATOM 612 N N . VAL A 1 81 ? 9.152 6.977 -11.737 1.00 91.06 81 VAL A N 1
ATOM 613 C CA . VAL A 1 81 ? 8.699 7.907 -10.698 1.00 91.06 81 VAL A CA 1
ATOM 614 C C . VAL A 1 81 ? 9.145 9.307 -11.101 1.00 91.06 81 VAL A C 1
ATOM 616 O O . VAL A 1 81 ? 10.321 9.663 -11.002 1.00 91.06 81 VAL A O 1
ATOM 619 N N . GLY A 1 82 ? 8.198 10.107 -11.590 1.00 87.69 82 GLY A N 1
ATOM 620 C CA . GLY A 1 82 ? 8.497 11.421 -12.157 1.00 87.69 82 GLY A CA 1
ATOM 621 C C . GLY A 1 82 ? 9.380 11.298 -13.401 1.00 87.69 82 GLY A C 1
ATOM 622 O O . GLY A 1 82 ? 9.008 10.625 -14.357 1.00 87.69 82 GLY A O 1
ATOM 623 N N . SER A 1 83 ? 10.547 11.946 -13.385 1.00 84.62 83 SER A N 1
ATOM 624 C CA . SER A 1 83 ? 11.531 11.909 -14.476 1.00 84.62 83 SER A CA 1
ATOM 625 C C . SER A 1 83 ? 12.610 10.828 -14.318 1.00 84.62 83 SER A C 1
ATOM 627 O O . SER A 1 83 ? 13.533 10.777 -15.128 1.00 84.62 83 SER A O 1
ATOM 629 N N . GLY A 1 84 ? 12.534 9.981 -13.284 1.00 87.62 84 GLY A N 1
ATOM 630 C CA . GLY A 1 84 ? 13.551 8.968 -12.986 1.00 87.62 84 GLY A CA 1
ATOM 631 C C . GLY A 1 84 ? 12.989 7.559 -12.801 1.00 87.62 84 GLY A C 1
ATOM 632 O O . GLY A 1 84 ? 11.780 7.351 -12.746 1.00 87.62 84 GLY A O 1
ATOM 633 N N . CYS A 1 85 ? 13.892 6.587 -12.670 1.00 93.75 85 CYS A N 1
ATOM 634 C CA . CYS A 1 85 ? 13.565 5.192 -12.378 1.00 93.75 85 CYS A CA 1
ATOM 635 C C . CYS A 1 85 ? 13.911 4.867 -10.921 1.00 93.75 85 CYS A C 1
ATOM 637 O O . CYS A 1 85 ? 15.060 5.023 -10.497 1.00 93.75 85 CYS A O 1
ATOM 639 N N . SER A 1 86 ? 12.922 4.410 -10.154 1.00 94.19 86 SER A N 1
ATOM 640 C CA . SER A 1 86 ? 13.094 4.008 -8.754 1.00 94.19 86 SER A CA 1
ATOM 641 C C . SER A 1 86 ? 13.140 2.483 -8.635 1.00 94.19 86 SER A C 1
ATOM 643 O O . SER A 1 86 ? 12.294 1.820 -9.237 1.00 94.19 86 SER A O 1
ATOM 645 N N . PRO A 1 87 ? 14.090 1.894 -7.885 1.00 94.19 87 PRO A N 1
ATOM 646 C CA . PRO A 1 87 ? 14.182 0.446 -7.734 1.00 94.19 87 PRO A CA 1
ATOM 647 C C . PRO A 1 87 ? 12.980 -0.125 -6.972 1.00 94.19 87 PRO A C 1
ATOM 649 O O . PRO A 1 87 ? 12.587 0.367 -5.909 1.00 94.19 87 PRO A O 1
ATOM 652 N N . LEU A 1 88 ? 12.442 -1.227 -7.490 1.00 93.75 88 LEU A N 1
ATOM 653 C CA . LEU A 1 88 ? 11.300 -1.935 -6.915 1.00 93.75 88 LEU A CA 1
ATOM 654 C C . LEU A 1 88 ? 11.611 -2.459 -5.504 1.00 93.75 88 LEU A C 1
ATOM 656 O O . LEU A 1 88 ? 10.744 -2.439 -4.635 1.00 93.75 88 LEU A O 1
ATOM 660 N N . GLU A 1 89 ? 12.869 -2.835 -5.255 1.00 93.00 89 GLU A N 1
ATOM 661 C CA . GLU A 1 89 ? 13.389 -3.267 -3.947 1.00 93.00 89 GLU A CA 1
ATOM 662 C C . GLU A 1 89 ? 13.155 -2.239 -2.834 1.00 93.00 89 GLU A C 1
ATOM 664 O O . GLU A 1 89 ? 12.976 -2.614 -1.679 1.00 93.00 89 GLU A O 1
ATOM 669 N N . VAL A 1 90 ? 13.126 -0.946 -3.172 1.00 91.56 90 VAL A N 1
ATOM 670 C CA . VAL A 1 90 ? 12.868 0.133 -2.209 1.00 91.56 90 VAL A CA 1
ATOM 671 C C . VAL A 1 90 ? 11.375 0.441 -2.123 1.00 91.56 90 VAL A C 1
ATOM 673 O O . VAL A 1 90 ? 10.861 0.695 -1.036 1.00 91.56 90 VAL A O 1
ATOM 676 N N . MET A 1 91 ? 10.648 0.392 -3.241 1.00 92.31 91 MET A N 1
ATOM 677 C CA . MET A 1 91 ? 9.218 0.716 -3.245 1.00 92.31 91 MET A CA 1
ATOM 678 C C . MET A 1 91 ? 8.350 -0.351 -2.572 1.00 92.31 91 MET A C 1
ATOM 680 O O . MET A 1 91 ? 7.441 0.000 -1.822 1.00 92.31 91 MET A O 1
ATOM 684 N N . VAL A 1 92 ? 8.626 -1.637 -2.800 1.00 95.00 92 VAL A N 1
ATOM 685 C CA . VAL A 1 92 ? 7.841 -2.746 -2.232 1.00 95.00 92 VAL A CA 1
ATOM 686 C C . VAL A 1 92 ? 7.739 -2.680 -0.701 1.00 95.00 92 VAL A C 1
ATOM 688 O O . VAL A 1 92 ? 6.612 -2.674 -0.202 1.00 95.00 92 VAL A O 1
ATOM 691 N N . PRO A 1 93 ? 8.838 -2.589 0.075 1.00 96.19 93 PRO A N 1
ATOM 692 C CA . PRO A 1 93 ? 8.734 -2.539 1.531 1.00 96.19 93 PRO A CA 1
ATOM 693 C C . PRO A 1 93 ? 8.010 -1.280 2.017 1.00 96.19 93 PRO A C 1
ATOM 695 O O . PRO A 1 93 ? 7.225 -1.369 2.956 1.00 96.19 93 PRO A O 1
ATOM 698 N N . VAL A 1 94 ? 8.199 -0.129 1.361 1.00 96.00 94 VAL A N 1
ATOM 699 C CA . VAL A 1 94 ? 7.493 1.113 1.719 1.00 96.00 94 VAL A CA 1
ATOM 700 C C . VAL A 1 94 ? 5.985 0.949 1.541 1.00 96.00 94 VAL A C 1
ATOM 702 O O . VAL A 1 94 ? 5.220 1.258 2.453 1.00 96.00 94 VAL A O 1
ATOM 705 N N . VAL A 1 95 ? 5.547 0.405 0.403 1.00 96.19 95 VAL A N 1
ATOM 706 C CA . VAL A 1 95 ? 4.124 0.160 0.131 1.00 96.19 95 VAL A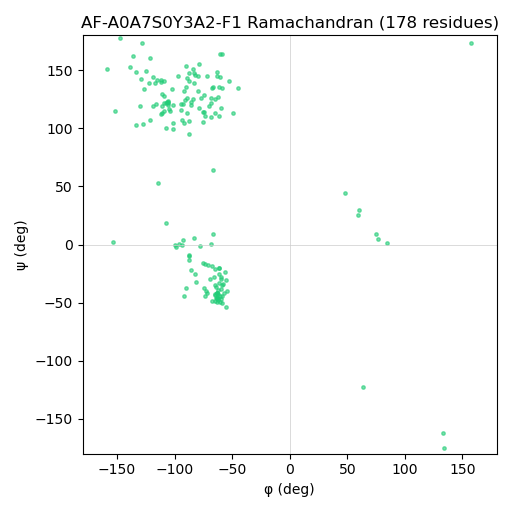 CA 1
ATOM 707 C C . VAL A 1 95 ? 3.537 -0.845 1.122 1.00 96.19 95 VAL A C 1
ATOM 709 O O . VAL A 1 95 ? 2.437 -0.623 1.623 1.00 96.19 95 VAL A O 1
ATOM 712 N N . LEU A 1 96 ? 4.266 -1.915 1.453 1.00 97.69 96 LEU A N 1
ATOM 713 C CA . LEU A 1 96 ? 3.813 -2.910 2.428 1.00 97.69 96 LEU A CA 1
ATOM 714 C C . LEU A 1 96 ? 3.689 -2.330 3.839 1.00 97.69 96 LEU A C 1
ATOM 716 O O . LEU A 1 96 ? 2.701 -2.599 4.517 1.00 97.69 96 LEU A O 1
ATOM 720 N N . VAL A 1 97 ? 4.649 -1.513 4.276 1.00 97.94 97 VAL A N 1
ATOM 721 C CA . VAL A 1 97 ? 4.610 -0.874 5.599 1.00 97.94 97 VAL A CA 1
ATOM 722 C C . VAL A 1 97 ? 3.475 0.145 5.673 1.00 97.94 97 VAL A C 1
ATOM 724 O O . VAL A 1 97 ? 2.670 0.093 6.603 1.00 97.94 97 VAL A O 1
ATOM 727 N N . CYS A 1 98 ? 3.355 1.036 4.686 1.00 97.56 98 CYS A N 1
ATOM 728 C CA . CYS A 1 98 ? 2.277 2.025 4.652 1.00 97.56 98 CYS A CA 1
ATOM 729 C C . CYS A 1 98 ? 0.899 1.358 4.542 1.00 97.56 98 CYS A C 1
ATOM 731 O O . CYS A 1 98 ? -0.013 1.700 5.293 1.00 97.56 98 CYS A O 1
ATOM 733 N N . GLY A 1 99 ? 0.752 0.376 3.649 1.00 98.00 99 GLY A N 1
ATOM 734 C CA . GLY A 1 99 ? -0.487 -0.381 3.482 1.00 98.00 99 GLY A CA 1
ATOM 735 C C . GLY A 1 99 ? -0.853 -1.182 4.731 1.00 98.00 99 GLY A C 1
ATOM 736 O O . GLY A 1 99 ? -2.007 -1.168 5.154 1.00 98.00 99 GLY A O 1
ATOM 737 N N . GLY A 1 100 ? 0.133 -1.815 5.368 1.00 98.31 100 GLY A N 1
ATOM 738 C CA . GLY A 1 100 ? -0.043 -2.543 6.622 1.00 98.31 100 GLY A CA 1
ATOM 739 C C . GLY A 1 100 ? -0.484 -1.638 7.771 1.00 98.31 100 GLY A C 1
ATOM 740 O O . GLY A 1 100 ? -1.392 -2.003 8.512 1.00 98.31 100 GLY A O 1
ATOM 741 N N . LEU A 1 101 ? 0.091 -0.438 7.887 1.00 98.44 101 LEU A N 1
ATOM 742 C CA . LEU A 1 101 ? -0.287 0.535 8.915 1.00 98.44 101 LEU A CA 1
ATOM 743 C C . LEU A 1 101 ? -1.727 1.029 8.726 1.00 98.44 101 LEU A C 1
ATOM 745 O O . LEU A 1 101 ? -2.486 1.090 9.693 1.00 98.44 101 LEU A O 1
ATOM 749 N N . VAL A 1 102 ? -2.131 1.323 7.487 1.00 98.31 102 VAL A N 1
ATOM 750 C CA . VAL A 1 102 ? -3.519 1.701 7.173 1.00 98.31 102 VAL A CA 1
ATOM 751 C C . VAL A 1 102 ? -4.479 0.555 7.491 1.00 98.31 102 VAL A C 1
ATOM 753 O O . VAL A 1 102 ? -5.500 0.776 8.14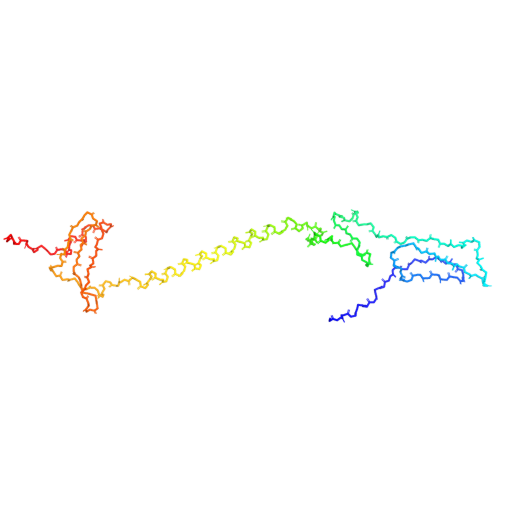0 1.00 98.31 102 VAL A O 1
ATOM 756 N N . LEU A 1 103 ? -4.147 -0.672 7.082 1.00 98.44 103 LEU A N 1
ATOM 757 C CA . LEU A 1 103 ? -4.968 -1.846 7.372 1.00 98.44 103 LEU A CA 1
ATOM 758 C C . LEU A 1 103 ? -5.111 -2.069 8.881 1.00 98.44 103 LEU A C 1
ATOM 760 O O . LEU A 1 103 ? -6.216 -2.307 9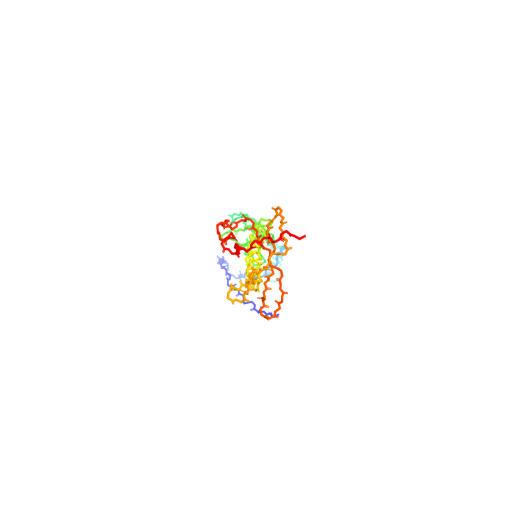.362 1.00 98.44 103 LEU A O 1
ATOM 764 N N . TRP A 1 104 ? -4.014 -1.952 9.628 1.00 98.44 104 TRP A N 1
ATOM 765 C CA . TRP A 1 104 ? -4.018 -2.080 11.080 1.00 98.44 104 TRP A CA 1
ATOM 766 C C . TRP A 1 104 ? -4.924 -1.034 11.738 1.00 98.44 104 TRP A C 1
ATOM 768 O O . TRP A 1 104 ? -5.772 -1.399 12.548 1.00 98.44 104 TRP A O 1
ATOM 778 N N . LEU A 1 105 ? -4.828 0.239 11.337 1.00 98.44 105 LEU A N 1
ATOM 779 C CA . LEU A 1 105 ? -5.711 1.300 11.838 1.00 98.44 105 LEU A CA 1
ATOM 780 C C . LEU A 1 105 ? -7.190 1.001 11.556 1.00 98.44 105 LEU A C 1
ATOM 782 O O . LEU A 1 105 ? -8.027 1.148 12.447 1.00 98.44 105 LEU A O 1
ATOM 786 N N . LEU A 1 106 ? -7.516 0.551 10.341 1.00 98.25 106 LEU A N 1
ATOM 787 C CA . LEU A 1 106 ? -8.888 0.195 9.972 1.00 98.25 106 LEU A CA 1
ATOM 788 C C . LEU A 1 106 ? -9.426 -0.960 10.822 1.00 98.25 106 LEU A C 1
ATOM 790 O O . LEU A 1 106 ? -10.569 -0.902 11.277 1.00 98.25 106 LEU A O 1
ATOM 794 N N . VAL A 1 107 ? -8.608 -1.989 11.057 1.00 98.31 107 VAL A N 1
ATOM 795 C CA . VAL A 1 107 ? -8.976 -3.123 11.912 1.00 98.31 107 VAL A CA 1
ATOM 796 C C . VAL A 1 107 ? -9.197 -2.664 13.351 1.00 98.31 107 VAL A C 1
ATOM 798 O O . VAL A 1 107 ? -10.219 -3.021 13.933 1.00 98.31 107 VAL A O 1
ATOM 801 N N . SER A 1 108 ? -8.308 -1.843 13.909 1.00 97.50 108 SER A N 1
ATOM 802 C CA . SER A 1 108 ? -8.442 -1.329 15.277 1.00 97.50 108 SER A CA 1
ATOM 803 C C . SER A 1 108 ? -9.739 -0.539 15.461 1.00 97.50 108 SER A C 1
ATOM 805 O O . SER A 1 108 ? -10.534 -0.865 16.341 1.00 97.50 108 SER A O 1
ATOM 807 N N . VAL A 1 109 ? -10.025 0.415 14.567 1.00 97.50 109 VAL A N 1
ATOM 808 C CA . VAL A 1 109 ? -11.269 1.206 14.610 1.00 97.50 109 VAL A CA 1
ATOM 809 C C . VAL A 1 109 ? -12.503 0.316 14.433 1.00 97.50 109 VAL A C 1
ATOM 811 O O . VAL A 1 109 ? -13.522 0.505 15.103 1.00 97.50 109 VAL A O 1
ATOM 814 N N . TYR A 1 110 ? -12.432 -0.680 13.547 1.00 97.50 110 TYR A N 1
ATOM 815 C CA . TYR A 1 110 ? -13.521 -1.634 13.356 1.00 97.50 110 TYR A CA 1
ATOM 816 C C . TYR A 1 110 ? -13.796 -2.446 14.629 1.00 97.50 110 TYR A C 1
ATOM 818 O O . TYR A 1 110 ? -14.955 -2.587 15.030 1.00 97.50 110 TYR A O 1
ATOM 826 N N . VAL A 1 111 ? -12.747 -2.961 15.274 1.00 97.12 111 VAL A N 1
ATOM 827 C CA . VAL A 1 111 ? -12.856 -3.743 16.510 1.00 97.12 111 VAL A CA 1
ATOM 828 C C . VAL A 1 111 ? -13.400 -2.881 17.644 1.00 97.12 111 VAL A C 1
ATOM 830 O O . VAL A 1 111 ? -14.384 -3.278 18.262 1.00 97.12 111 VAL A O 1
ATOM 833 N N . GLU A 1 112 ? -12.857 -1.685 17.867 1.00 95.38 112 GLU A N 1
ATOM 834 C CA . GLU A 1 112 ? -13.353 -0.750 18.889 1.00 95.38 112 GLU A CA 1
ATOM 835 C C . GLU A 1 112 ? -14.831 -0.407 18.682 1.00 95.38 112 GLU A C 1
ATOM 837 O O . GLU A 1 112 ? -15.618 -0.402 19.632 1.00 95.38 112 GLU A O 1
ATOM 842 N N . GLY A 1 113 ? -15.248 -0.193 17.431 1.00 92.62 113 GLY A N 1
ATOM 843 C CA . GLY A 1 113 ? -16.648 0.047 17.097 1.00 92.62 113 GLY A CA 1
ATOM 844 C C . GLY A 1 113 ? -17.547 -1.159 17.380 1.00 92.62 113 GLY A C 1
ATOM 845 O O . GLY A 1 113 ? -18.700 -0.992 17.786 1.00 92.62 113 GLY A O 1
ATOM 846 N N . ARG A 1 114 ? -17.045 -2.383 17.185 1.00 93.69 114 ARG A N 1
ATOM 847 C CA . ARG A 1 114 ? -17.786 -3.621 17.480 1.00 93.69 114 ARG A CA 1
ATOM 848 C C . ARG A 1 114 ? -17.884 -3.868 18.979 1.00 93.69 114 ARG A C 1
ATOM 850 O O . ARG A 1 114 ? -18.984 -4.158 19.443 1.00 93.69 114 ARG A O 1
ATOM 857 N N . VAL A 1 115 ? -16.789 -3.684 19.710 1.00 93.75 115 VAL A N 1
ATOM 858 C CA . VAL A 1 115 ? -16.748 -3.782 21.175 1.00 93.75 115 VAL A CA 1
ATOM 859 C C . VAL A 1 115 ? -17.681 -2.743 21.789 1.00 93.75 115 VAL A C 1
ATOM 861 O O . VAL A 1 115 ? -18.596 -3.110 22.510 1.00 93.75 115 VAL A O 1
ATOM 864 N N . SER A 1 116 ? -17.598 -1.480 21.365 1.00 90.50 116 SER A N 1
ATOM 865 C CA . SER A 1 116 ? -18.479 -0.413 21.865 1.00 90.50 116 SER A CA 1
ATOM 866 C C . SER A 1 116 ? -19.967 -0.695 21.631 1.00 90.50 116 SER A C 1
ATOM 868 O O . SER A 1 116 ? -20.817 -0.305 22.429 1.00 90.50 116 SER A O 1
ATOM 870 N N . ARG A 1 117 ? -20.323 -1.348 20.516 1.00 90.12 117 ARG A N 1
ATOM 871 C CA . ARG A 1 117 ? -21.713 -1.753 20.244 1.00 90.12 117 ARG A CA 1
ATOM 872 C C . ARG A 1 117 ? -22.138 -2.950 21.086 1.00 90.12 117 ARG A C 1
ATOM 874 O O . ARG A 1 117 ? -23.292 -2.990 21.500 1.00 90.12 117 ARG A O 1
ATOM 881 N N . ALA A 1 118 ? -21.233 -3.900 21.306 1.00 88.50 118 ALA A N 1
ATOM 882 C CA . ALA A 1 118 ? -21.476 -5.028 22.191 1.00 88.50 118 ALA A CA 1
ATOM 883 C C . ALA A 1 118 ? -21.681 -4.530 23.625 1.00 88.50 118 ALA A C 1
ATOM 885 O O . ALA A 1 118 ? -22.721 -4.822 24.195 1.00 88.50 118 ALA A O 1
ATOM 886 N N . ASP A 1 119 ? -20.797 -3.682 24.147 1.00 89.50 119 ASP A N 1
ATOM 887 C CA . ASP A 1 119 ? -20.878 -3.152 25.513 1.00 89.50 119 ASP A CA 1
ATOM 888 C C . ASP A 1 119 ? -22.174 -2.372 25.754 1.00 89.50 119 ASP A C 1
ATOM 890 O O . ASP A 1 119 ? -22.817 -2.532 26.788 1.00 89.50 119 ASP A O 1
ATOM 894 N N . ARG A 1 120 ? -22.637 -1.598 24.763 1.00 86.56 120 ARG A N 1
ATOM 895 C CA . ARG A 1 120 ? -23.930 -0.897 24.840 1.00 86.56 120 ARG A CA 1
ATOM 896 C C . ARG A 1 120 ? -25.122 -1.832 25.024 1.00 86.56 120 ARG A C 1
ATOM 898 O O . ARG A 1 120 ? -26.101 -1.420 25.635 1.00 86.56 120 ARG A O 1
ATOM 905 N N . ALA A 1 121 ? -25.054 -3.066 24.523 1.00 86.38 121 ALA A N 1
ATOM 906 C CA . ALA A 1 121 ? -26.119 -4.046 24.729 1.00 86.38 121 ALA A CA 1
ATOM 907 C C . ALA A 1 121 ? -26.189 -4.550 26.183 1.00 86.38 121 ALA A C 1
ATOM 909 O O . ALA A 1 121 ? -27.217 -5.087 26.585 1.00 86.38 121 ALA A O 1
ATOM 910 N N . TRP A 1 122 ? -25.122 -4.362 26.966 1.00 85.81 122 TRP A N 1
ATOM 911 C CA . TRP A 1 122 ? -25.023 -4.784 28.366 1.00 85.81 122 TRP A CA 1
ATOM 912 C C . TRP A 1 122 ? -25.285 -3.632 29.345 1.00 85.81 122 TRP A C 1
ATOM 914 O O . TRP A 1 122 ? -25.269 -3.841 30.557 1.00 85.81 122 TRP A O 1
ATOM 924 N N . ILE A 1 123 ? -25.552 -2.418 28.846 1.00 88.31 123 ILE A N 1
ATOM 925 C CA . ILE A 1 123 ? -25.911 -1.275 29.688 1.00 88.31 123 ILE A CA 1
ATOM 926 C C . ILE A 1 123 ? -27.360 -1.440 30.151 1.00 88.31 123 ILE A C 1
ATOM 928 O O . ILE A 1 123 ? -28.318 -1.249 29.396 1.00 88.31 123 ILE A O 1
ATOM 932 N N . VAL A 1 124 ? -27.509 -1.793 31.423 1.00 87.94 124 VAL A N 1
ATOM 933 C CA . VAL A 1 124 ? -28.798 -1.872 32.109 1.00 87.94 124 VAL A CA 1
ATOM 934 C C . VAL A 1 124 ? -29.234 -0.465 32.523 1.00 87.94 124 VAL A C 1
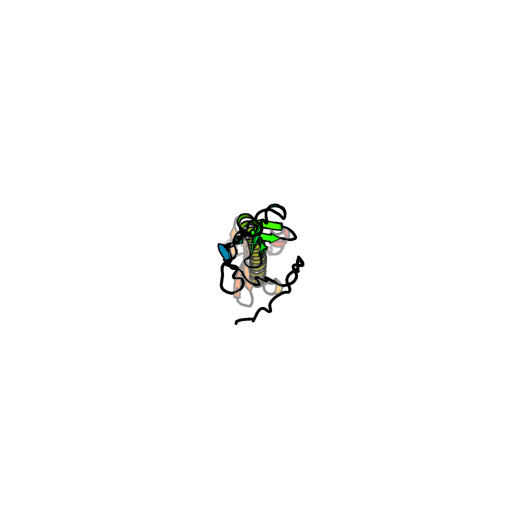ATOM 936 O O . VAL A 1 124 ? -28.443 0.290 33.081 1.00 87.94 124 VAL A O 1
ATOM 939 N N . HIS A 1 125 ? -30.487 -0.101 32.238 1.00 87.69 125 HIS A N 1
ATOM 940 C CA . HIS A 1 125 ? -31.052 1.185 32.653 1.00 87.69 125 HIS A CA 1
ATOM 941 C C . HIS A 1 125 ? -31.553 1.091 34.098 1.00 87.69 125 HIS A C 1
ATOM 943 O O . HIS A 1 125 ? -32.197 0.109 34.462 1.00 87.69 125 HIS A O 1
ATOM 949 N N . GLU A 1 126 ? -31.322 2.129 34.902 1.00 84.31 126 GLU A N 1
ATOM 950 C CA . GLU A 1 126 ? -31.736 2.161 36.315 1.00 84.31 126 GLU A CA 1
ATOM 951 C C . GLU A 1 126 ? -33.251 1.975 36.491 1.00 84.31 126 GLU A C 1
ATOM 953 O O . GLU A 1 126 ? -33.687 1.305 37.419 1.00 84.31 126 GLU A O 1
ATOM 958 N N . ALA A 1 127 ? -34.056 2.488 35.555 1.00 87.62 127 ALA A N 1
ATOM 959 C CA . ALA A 1 127 ? -35.514 2.356 35.581 1.00 87.62 127 ALA A CA 1
ATOM 960 C C . ALA A 1 127 ? -36.015 0.904 35.440 1.00 87.62 127 ALA A C 1
ATOM 962 O O . ALA A 1 127 ? -37.144 0.606 35.832 1.00 87.62 127 ALA A O 1
ATOM 963 N N . ASP A 1 128 ? -35.191 0.008 34.890 1.00 89.81 128 ASP A N 1
ATOM 964 C CA . ASP A 1 128 ? -35.540 -1.404 34.709 1.00 89.81 128 ASP A CA 1
ATOM 965 C C . ASP A 1 128 ? -35.202 -2.260 35.945 1.00 89.81 128 ASP A C 1
ATOM 967 O O . ASP A 1 128 ? -35.572 -3.438 35.983 1.00 89.81 128 ASP A O 1
ATOM 971 N N . VAL A 1 129 ? -34.491 -1.699 36.932 1.00 89.44 129 VAL A N 1
ATOM 972 C CA . VAL A 1 129 ? -34.016 -2.406 38.128 1.00 89.44 129 VAL A CA 1
ATOM 973 C C . VAL A 1 129 ? -34.774 -1.908 39.353 1.00 89.44 129 VAL A C 1
ATOM 975 O O . VAL A 1 129 ? -34.702 -0.736 39.717 1.00 89.44 129 VAL A O 1
ATOM 978 N N . LYS A 1 130 ? -35.490 -2.811 40.026 1.00 89.88 130 LYS A N 1
ATOM 979 C CA . LYS A 1 130 ? -36.187 -2.508 41.282 1.00 89.88 130 LYS A CA 1
ATOM 980 C C . LYS A 1 130 ? -35.447 -3.143 42.450 1.00 89.88 130 LYS A C 1
ATOM 982 O O . LYS A 1 130 ? -35.271 -4.358 42.481 1.00 89.88 130 LYS A O 1
ATOM 987 N N . PHE A 1 131 ? -35.041 -2.329 43.420 1.00 87.06 131 PHE A N 1
ATOM 988 C CA . PHE A 1 131 ? -34.388 -2.801 44.640 1.00 87.06 131 PHE A CA 1
ATOM 989 C C . PHE A 1 131 ? -35.419 -3.054 45.740 1.00 87.06 131 PHE A C 1
ATOM 991 O O . PHE A 1 131 ? -36.271 -2.207 46.014 1.00 87.06 131 PHE A O 1
ATOM 998 N N . CYS A 1 132 ? -35.335 -4.215 46.389 1.00 80.38 132 CYS A N 1
ATOM 999 C CA . CYS A 1 132 ? -36.162 -4.520 47.553 1.00 80.38 132 CYS A CA 1
ATOM 1000 C C . CYS A 1 132 ? -35.538 -3.926 48.833 1.00 80.38 132 CYS A C 1
ATOM 1002 O O . CYS A 1 132 ? -34.314 -3.889 48.959 1.00 80.38 132 CYS A O 1
ATOM 1004 N N . PRO A 1 133 ? -36.344 -3.501 49.821 1.00 69.88 133 PRO A N 1
ATOM 1005 C CA . PRO A 1 133 ? -35.840 -2.882 51.050 1.00 69.88 133 PRO A CA 1
ATOM 1006 C C . PRO A 1 133 ? -35.043 -3.835 51.966 1.00 69.88 133 PRO A C 1
ATOM 1008 O O . PRO A 1 133 ? -34.265 -3.374 52.785 1.00 69.88 133 PRO A O 1
ATOM 1011 N N . GLN A 1 134 ? -35.167 -5.158 51.828 1.00 67.50 134 GLN A N 1
ATOM 1012 C CA . GLN A 1 134 ? -34.346 -6.143 52.558 1.00 67.50 134 GLN A CA 1
ATOM 1013 C C . GLN A 1 134 ? -33.451 -6.928 51.590 1.00 67.50 134 GLN A C 1
ATOM 1015 O O . GLN A 1 134 ? -33.508 -8.150 51.515 1.00 67.50 134 GLN A O 1
ATOM 1020 N N . SER A 1 135 ? -32.679 -6.216 50.770 1.00 77.06 135 SER A N 1
ATOM 1021 C CA . SER A 1 135 ? -31.972 -6.802 49.625 1.00 77.06 135 SER A CA 1
ATOM 1022 C C . SER A 1 135 ? -30.532 -7.232 49.894 1.00 77.06 135 SER A C 1
ATOM 1024 O O . SER A 1 135 ? -29.899 -7.750 48.985 1.00 77.06 135 SER A O 1
ATOM 1026 N N . LEU A 1 136 ? -29.970 -7.063 51.092 1.00 86.50 136 LEU A N 1
ATOM 1027 C CA . LEU A 1 136 ? -28.575 -7.447 51.333 1.00 86.50 136 LEU A CA 1
ATOM 1028 C C . LEU A 1 136 ? -28.397 -8.976 51.273 1.00 86.50 136 LEU A C 1
ATOM 1030 O O . LEU A 1 136 ? -28.826 -9.684 52.179 1.00 86.50 136 LEU A O 1
ATOM 1034 N N . LEU A 1 137 ? -27.723 -9.481 50.234 1.00 88.56 137 LEU A N 1
ATOM 1035 C CA . LEU A 1 137 ? -27.406 -10.908 50.098 1.00 88.56 137 LEU A CA 1
ATOM 1036 C C . LEU A 1 137 ? -26.042 -11.247 50.700 1.00 88.56 137 LEU A C 1
ATOM 1038 O O . LEU A 1 137 ? -25.888 -12.267 51.366 1.00 88.56 137 LEU A O 1
ATOM 1042 N N . ALA A 1 138 ? -25.035 -10.413 50.432 1.00 87.88 138 ALA A N 1
ATOM 1043 C CA . ALA A 1 138 ? -23.672 -10.634 50.903 1.00 87.88 138 ALA A CA 1
ATOM 1044 C C . ALA A 1 138 ? -22.858 -9.335 50.919 1.00 87.88 138 ALA A C 1
ATOM 1046 O O . ALA A 1 138 ? -23.043 -8.454 50.079 1.00 87.88 138 ALA A O 1
ATOM 1047 N N . GLN A 1 139 ? -21.890 -9.257 51.831 1.00 88.44 139 GLN A N 1
ATOM 1048 C CA . GLN A 1 139 ? -20.915 -8.172 51.917 1.00 88.44 139 GLN A CA 1
ATOM 1049 C C . GLN A 1 139 ? -19.498 -8.751 51.927 1.00 88.44 139 GLN A C 1
ATOM 1051 O O . GLN A 1 139 ? -19.215 -9.707 52.648 1.00 88.44 139 GLN A O 1
ATOM 1056 N N . GLY A 1 140 ? -18.599 -8.177 51.128 1.00 85.56 140 GLY A N 1
ATOM 1057 C CA . GLY A 1 140 ? -17.200 -8.594 51.065 1.00 85.56 140 GLY A CA 1
ATOM 1058 C C . GLY A 1 140 ? -16.251 -7.438 50.760 1.00 85.56 140 GLY A C 1
ATOM 1059 O O . GLY A 1 140 ? -16.665 -6.309 50.511 1.00 85.56 140 GLY A O 1
ATOM 1060 N N . SER A 1 141 ? -14.949 -7.729 50.725 1.00 84.75 141 SER A N 1
ATOM 1061 C CA . SER A 1 141 ? -13.899 -6.731 50.450 1.00 84.75 141 SER A CA 1
ATOM 1062 C C . SER A 1 141 ? -14.006 -6.079 49.067 1.00 84.75 141 SER A C 1
ATOM 1064 O O . SER A 1 141 ? -13.464 -5.002 48.845 1.00 84.75 141 SER A O 1
ATOM 1066 N N . GLN A 1 142 ? -14.705 -6.728 48.134 1.00 84.06 142 GLN A N 1
ATOM 1067 C CA . GLN A 1 142 ? -14.923 -6.239 46.773 1.00 84.06 142 GLN A CA 1
ATOM 1068 C C . GLN A 1 142 ? -16.256 -5.498 46.587 1.00 84.06 142 GLN A C 1
ATOM 1070 O O . GLN A 1 142 ? -16.548 -5.090 45.461 1.00 84.06 142 GLN A O 1
ATOM 1075 N N . GLY A 1 143 ? -17.069 -5.352 47.639 1.00 85.44 143 GLY A N 1
ATOM 1076 C CA . GLY A 1 143 ? -18.339 -4.629 47.580 1.00 85.44 143 GLY A CA 1
ATOM 1077 C C . GLY A 1 143 ? -19.512 -5.351 48.229 1.00 85.44 143 GLY A C 1
ATOM 1078 O O . GLY A 1 143 ? -19.341 -6.281 49.020 1.00 85.44 143 GLY A O 1
ATOM 1079 N N . VAL A 1 144 ? -20.712 -4.901 47.875 1.00 87.88 144 VAL A N 1
ATOM 1080 C CA . VAL A 1 144 ? -21.981 -5.397 48.418 1.00 87.88 144 VAL A CA 1
ATOM 1081 C C . VAL A 1 144 ? -22.795 -6.033 47.298 1.00 87.88 144 VAL A C 1
ATOM 1083 O O . VAL A 1 144 ? -22.819 -5.525 46.177 1.00 87.88 144 VAL A O 1
ATOM 1086 N N . VAL A 1 145 ? -23.440 -7.158 47.592 1.00 89.25 145 VAL A N 1
ATOM 1087 C CA . VAL A 1 145 ? -24.359 -7.840 46.681 1.00 89.25 145 VAL A CA 1
ATOM 1088 C C . VAL A 1 145 ? -25.782 -7.639 47.188 1.00 89.25 145 VAL A C 1
ATOM 1090 O O . VAL A 1 145 ? -26.094 -8.014 48.320 1.00 89.25 145 VAL A O 1
ATOM 1093 N N . LEU A 1 146 ? -26.624 -7.049 46.344 1.00 90.31 146 LEU A N 1
ATOM 1094 C CA . LEU A 1 146 ? -28.024 -6.746 46.618 1.00 90.31 146 LEU A CA 1
ATOM 1095 C C . LEU A 1 146 ? -28.940 -7.610 45.741 1.00 90.31 146 LEU A C 1
ATOM 1097 O O . LEU A 1 146 ? -28.646 -7.836 44.569 1.00 90.31 146 LEU A O 1
ATOM 1101 N N . LEU A 1 147 ? -30.059 -8.071 46.284 1.00 90.50 147 LEU A N 1
ATOM 1102 C CA . LEU A 1 147 ? -31.158 -8.676 45.544 1.00 90.50 147 LEU A CA 1
ATOM 1103 C C . LEU A 1 147 ? -31.979 -7.577 44.857 1.00 90.50 147 LEU A C 1
ATOM 1105 O O . LEU A 1 147 ? -32.458 -6.645 45.509 1.00 90.50 147 LEU A O 1
ATOM 1109 N N . ALA A 1 148 ? -32.165 -7.698 43.549 1.00 92.00 148 ALA A N 1
ATOM 1110 C CA . ALA A 1 148 ? -33.005 -6.801 42.769 1.00 92.00 148 ALA A CA 1
ATOM 1111 C C . ALA A 1 148 ? -33.877 -7.592 41.791 1.00 92.00 148 ALA A C 1
ATOM 1113 O O . ALA A 1 148 ? -33.595 -8.743 41.469 1.00 92.00 148 ALA A O 1
ATOM 1114 N N . GLU A 1 149 ? -34.926 -6.959 41.285 1.00 93.75 149 GLU A N 1
ATOM 1115 C CA . GLU A 1 149 ? -35.758 -7.503 40.218 1.00 93.75 149 GLU A CA 1
ATOM 1116 C C . GLU A 1 149 ? -35.445 -6.760 38.914 1.00 93.75 149 GLU A C 1
ATOM 1118 O O . GLU A 1 149 ? -35.590 -5.536 38.836 1.00 93.75 149 GLU A O 1
ATOM 1123 N N . TYR A 1 150 ? -35.023 -7.497 37.884 1.00 93.25 150 TYR A N 1
ATOM 1124 C CA . TYR A 1 150 ? -34.821 -6.990 36.529 1.00 93.25 150 TYR A CA 1
ATOM 1125 C C . TYR A 1 150 ? -35.866 -7.604 35.598 1.00 93.25 150 TYR A C 1
ATOM 1127 O O . TYR A 1 150 ? -35.857 -8.810 35.345 1.00 93.25 150 TYR A O 1
ATOM 1135 N N . LYS A 1 151 ? -36.792 -6.777 35.095 1.00 91.81 151 LYS A N 1
ATOM 1136 C CA . LYS A 1 151 ? -37.883 -7.199 34.188 1.00 91.81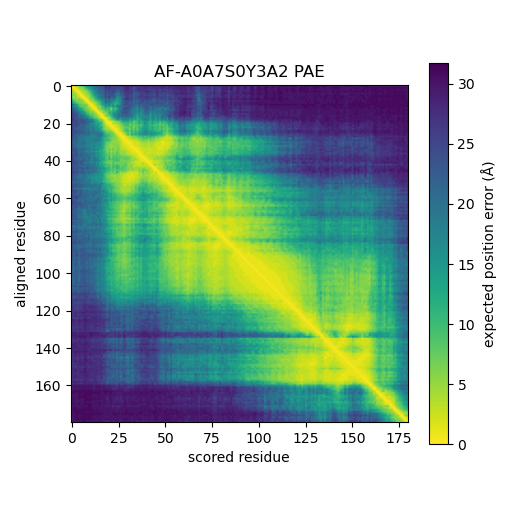 151 LYS A CA 1
ATOM 1137 C C . LYS A 1 151 ? -38.649 -8.452 34.663 1.00 91.81 151 LYS A C 1
ATOM 1139 O O . LYS A 1 151 ? -38.923 -9.345 33.863 1.00 91.81 151 LYS A O 1
ATOM 1144 N N . GLY A 1 152 ? -38.992 -8.533 35.951 1.00 91.44 152 GLY A N 1
ATOM 1145 C CA . GLY A 1 152 ? -39.727 -9.677 36.511 1.00 91.44 152 GLY A CA 1
ATOM 1146 C C . GLY A 1 152 ? -38.864 -10.872 36.913 1.00 91.44 152 GLY A C 1
ATOM 1147 O O . GLY A 1 152 ? -39.407 -11.882 37.350 1.00 91.44 152 GLY A O 1
ATOM 1148 N N . THR A 1 153 ? -37.540 -10.790 36.751 1.00 93.56 153 THR A N 1
ATOM 1149 C CA . THR A 1 153 ? -36.600 -11.847 37.148 1.00 93.56 153 THR A CA 1
ATOM 1150 C C . THR A 1 153 ? -35.757 -11.377 38.326 1.00 93.56 153 THR A C 1
ATOM 1152 O O . THR A 1 153 ? -35.168 -10.298 38.271 1.00 93.56 153 THR A O 1
ATOM 1155 N N . GLU A 1 154 ? -35.672 -12.186 39.380 1.00 93.62 154 GLU A N 1
ATOM 1156 C CA . GLU A 1 154 ? -34.775 -11.924 40.507 1.00 93.62 154 GLU A CA 1
ATOM 1157 C C . GLU A 1 154 ? -33.312 -12.082 40.071 1.00 93.62 154 GLU A C 1
ATOM 1159 O O . GLU A 1 154 ? -32.910 -13.104 39.510 1.00 93.62 154 GLU A O 1
ATOM 1164 N N . VAL A 1 155 ? -32.511 -11.050 40.319 1.00 93.88 155 VAL A N 1
ATOM 1165 C CA . VAL A 1 155 ? -31.093 -10.976 39.965 1.00 93.88 155 VAL A CA 1
ATOM 1166 C C . VAL A 1 155 ? -30.276 -10.462 41.149 1.00 93.88 155 VAL A C 1
ATOM 1168 O O . VAL A 1 155 ? -30.733 -9.645 41.945 1.00 93.88 155 VAL A O 1
ATOM 1171 N N . ALA A 1 156 ? -29.032 -10.925 41.261 1.00 92.81 156 ALA A N 1
ATOM 1172 C CA . ALA A 1 156 ? -28.075 -10.408 42.232 1.00 92.81 156 ALA A CA 1
ATOM 1173 C C . ALA A 1 156 ? -27.233 -9.292 41.593 1.00 92.81 156 ALA A C 1
ATOM 1175 O O . ALA A 1 156 ? -26.528 -9.521 40.608 1.00 92.81 156 ALA A O 1
ATOM 1176 N N . VAL A 1 157 ? -27.282 -8.091 42.162 1.00 90.69 157 VAL A N 1
ATOM 1177 C CA . VAL A 1 157 ? -26.540 -6.909 41.707 1.00 90.69 157 VAL A CA 1
ATOM 1178 C C . VAL A 1 157 ? -25.328 -6.705 42.611 1.00 90.69 157 VAL A C 1
ATOM 1180 O O . VAL A 1 157 ? -25.474 -6.505 43.813 1.00 90.69 157 VAL A O 1
ATOM 1183 N N . LYS A 1 158 ? -24.117 -6.742 42.046 1.00 90.50 158 LYS A N 1
ATOM 1184 C CA . LYS A 1 158 ? -22.875 -6.451 42.778 1.00 90.50 158 LYS A CA 1
ATOM 1185 C C . LYS A 1 158 ? -22.496 -4.984 42.597 1.00 90.50 158 LYS A C 1
ATOM 1187 O O . LYS A 1 158 ? -22.138 -4.576 41.495 1.00 90.50 158 LYS A O 1
ATOM 1192 N N . ALA A 1 159 ? -22.506 -4.219 43.680 1.00 83.94 159 ALA A N 1
ATOM 1193 C CA . ALA A 1 159 ? -21.974 -2.864 43.712 1.00 83.94 159 ALA A CA 1
ATOM 1194 C C . ALA A 1 159 ? -20.485 -2.887 44.086 1.00 83.94 159 ALA A C 1
ATOM 1196 O O . ALA A 1 159 ? -20.115 -3.462 45.110 1.00 83.94 159 ALA A O 1
ATOM 1197 N N . SER A 1 160 ? -19.625 -2.274 43.270 1.00 81.31 160 SER A N 1
ATOM 1198 C CA . SER A 1 160 ? -18.197 -2.113 43.571 1.00 81.31 160 SER A CA 1
ATOM 1199 C C . SER A 1 160 ? -17.947 -0.833 44.381 1.00 81.31 160 SER A C 1
ATOM 1201 O O . SER A 1 160 ? -18.612 0.180 44.182 1.00 81.31 160 SER A O 1
ATOM 1203 N N . LEU A 1 161 ? -16.946 -0.847 45.271 1.00 62.66 161 LEU A N 1
ATOM 1204 C CA . LEU A 1 161 ? -16.559 0.296 46.126 1.00 62.66 161 LEU A CA 1
ATOM 1205 C C . LEU A 1 161 ? -15.981 1.516 45.365 1.00 62.66 161 LEU A C 1
ATOM 1207 O O . LEU A 1 161 ? -15.451 2.430 45.986 1.00 62.66 161 LEU A O 1
ATOM 1211 N N . GLY A 1 162 ? -16.039 1.530 44.030 1.00 59.47 162 GLY A N 1
ATOM 1212 C CA . GLY A 1 162 ? -15.536 2.632 43.201 1.00 59.47 162 GLY A CA 1
ATOM 1213 C C . GLY A 1 162 ? -16.543 3.762 42.956 1.00 59.47 162 GLY A C 1
ATOM 1214 O O . GLY A 1 162 ? -16.155 4.794 42.415 1.00 59.47 162 GLY A O 1
ATOM 1215 N N . GLY A 1 163 ? -17.816 3.574 43.319 1.00 58.12 163 GLY A N 1
ATOM 1216 C CA . GLY A 1 163 ? -18.843 4.622 43.311 1.00 58.12 163 GLY A CA 1
ATOM 1217 C C . GLY A 1 163 ? -18.910 5.351 44.653 1.00 58.12 163 GLY A C 1
ATOM 1218 O O . GLY A 1 163 ? -18.541 4.778 45.676 1.00 58.12 163 GLY A O 1
ATOM 1219 N N . ASP A 1 164 ? -19.369 6.606 44.646 1.00 53.31 164 ASP A N 1
ATOM 1220 C CA . ASP A 1 164 ? -19.452 7.456 45.838 1.00 53.31 164 ASP A CA 1
ATOM 1221 C C . ASP A 1 164 ? -20.147 6.707 47.002 1.00 53.31 164 ASP A C 1
ATOM 1223 O O . ASP A 1 164 ? -21.338 6.377 46.902 1.00 53.31 164 ASP A O 1
ATOM 1227 N N . PRO A 1 165 ? -19.424 6.388 48.095 1.00 55.22 165 PRO A N 1
ATOM 1228 C CA . PRO A 1 165 ? -19.918 5.517 49.163 1.00 55.22 165 PRO A CA 1
ATOM 1229 C C . PRO A 1 165 ? -21.159 6.080 49.868 1.00 55.22 165 PRO A C 1
ATOM 1231 O O . PRO A 1 165 ? -21.936 5.322 50.451 1.00 55.22 165 PRO A O 1
ATOM 1234 N N . SER A 1 166 ? -21.388 7.391 49.758 1.00 58.12 166 SER A N 1
ATOM 1235 C CA . SER A 1 166 ? -22.573 8.076 50.280 1.00 58.12 166 SER A CA 1
ATOM 1236 C C . SER A 1 166 ? -23.880 7.664 49.581 1.00 58.12 166 SER A C 1
ATOM 1238 O O . SER A 1 166 ? -24.935 7.648 50.215 1.00 58.12 166 SER A O 1
ATOM 1240 N N . THR A 1 167 ? -23.816 7.252 48.310 1.00 63.03 167 THR A N 1
ATOM 1241 C CA . THR A 1 167 ? -24.988 6.792 47.539 1.00 63.03 167 THR A CA 1
ATOM 1242 C C . THR A 1 167 ? -25.330 5.334 47.854 1.00 63.03 167 THR A C 1
ATOM 1244 O O . THR A 1 167 ? -26.492 4.945 47.866 1.00 63.03 167 THR A O 1
ATOM 1247 N N . LEU A 1 168 ? -24.317 4.519 48.161 1.00 59.16 168 LEU A N 1
ATOM 1248 C CA . LEU A 1 168 ? -24.511 3.123 48.560 1.00 59.16 168 LEU A CA 1
ATOM 1249 C C . LEU A 1 168 ? -25.088 3.005 49.970 1.00 59.16 168 LEU A C 1
ATOM 1251 O O . LEU A 1 168 ? -25.968 2.180 50.201 1.00 59.16 168 LEU A O 1
ATOM 1255 N N . MET A 1 169 ? -24.630 3.846 50.901 1.00 55.53 169 MET A N 1
ATOM 1256 C CA . MET A 1 169 ? -25.167 3.872 52.263 1.00 55.53 169 MET A CA 1
ATOM 1257 C C . MET A 1 169 ? -26.595 4.422 52.334 1.00 55.53 169 MET A C 1
ATOM 1259 O O . MET A 1 169 ? -27.353 3.969 53.181 1.00 55.53 169 MET A O 1
ATOM 1263 N N . SER A 1 170 ? -27.000 5.332 51.440 1.00 61.56 170 SER A N 1
ATOM 1264 C CA . SER A 1 170 ? -28.386 5.828 51.400 1.00 61.56 170 SER A CA 1
ATOM 1265 C C . SER A 1 170 ? -29.385 4.837 50.785 1.00 61.56 170 SER A C 1
ATOM 1267 O O . SER A 1 170 ? -30.589 4.984 50.989 1.00 61.56 170 SER A O 1
ATOM 1269 N N . MET A 1 171 ? -28.907 3.816 50.064 1.00 57.03 171 MET A N 1
ATOM 1270 C CA . MET A 1 171 ? -29.733 2.729 49.519 1.00 57.03 171 MET A CA 1
ATOM 1271 C C . MET A 1 171 ? -29.925 1.559 50.489 1.00 57.03 171 MET A C 1
ATOM 1273 O O . MET A 1 171 ? -30.792 0.718 50.254 1.00 57.03 171 MET A O 1
ATOM 1277 N N . VAL A 1 172 ? -29.145 1.490 51.571 1.00 58.34 172 VAL A N 1
ATOM 1278 C CA . VAL A 1 172 ? -29.351 0.515 52.644 1.00 58.34 172 VAL A CA 1
ATOM 1279 C C . VAL A 1 172 ? -30.330 1.141 53.637 1.00 58.34 172 VAL A C 1
ATOM 1281 O O . VAL A 1 172 ? -29.944 2.066 54.349 1.00 58.34 172 VAL A O 1
ATOM 1284 N N . PRO A 1 173 ? -31.600 0.701 53.698 1.00 51.94 173 PRO A N 1
ATOM 1285 C CA . PRO A 1 173 ? -32.495 1.202 54.726 1.00 51.94 173 PRO A CA 1
ATOM 1286 C C . PRO A 1 173 ? -31.923 0.840 56.099 1.00 51.94 173 PRO A C 1
ATOM 1288 O O . PRO A 1 173 ? -31.482 -0.291 56.313 1.00 51.94 173 PRO A O 1
ATOM 1291 N N . GLU A 1 174 ? -31.945 1.799 57.027 1.00 52.50 174 GLU A N 1
ATOM 1292 C CA . GLU A 1 174 ? -31.632 1.613 58.449 1.00 52.50 174 GLU A CA 1
ATOM 1293 C C . GLU A 1 174 ? -32.706 0.724 59.111 1.00 52.50 174 GLU A C 1
ATOM 1295 O O . GLU A 1 174 ? -33.507 1.155 59.936 1.00 52.50 174 GLU A O 1
ATOM 1300 N N . GLY A 1 175 ? -32.797 -0.531 58.679 1.00 50.28 175 GLY A N 1
ATOM 1301 C CA . GLY A 1 175 ? -33.685 -1.551 59.215 1.00 50.28 175 GLY A CA 1
ATOM 1302 C C . GLY A 1 175 ? -32.856 -2.544 60.005 1.00 50.28 175 GLY A C 1
ATOM 1303 O O . GLY A 1 175 ? -32.189 -3.391 59.418 1.00 50.28 175 GLY A O 1
ATOM 1304 N N . GLY A 1 176 ? -32.877 -2.379 61.327 1.00 46.12 176 GLY A N 1
ATOM 1305 C CA . GLY A 1 176 ? -32.064 -3.100 62.297 1.00 46.12 176 GLY A CA 1
ATOM 1306 C C . GLY A 1 176 ? -31.976 -4.606 62.065 1.00 46.12 176 GLY A C 1
ATOM 1307 O O . GLY A 1 176 ? -32.973 -5.293 61.847 1.00 46.12 176 GLY A O 1
ATOM 1308 N N . TRP A 1 177 ? -30.749 -5.108 62.176 1.00 47.78 177 TRP A N 1
ATOM 1309 C CA . TRP A 1 177 ? -30.502 -6.514 62.437 1.00 47.78 177 TRP A CA 1
ATOM 1310 C C . TRP A 1 177 ? -31.137 -6.845 63.789 1.00 47.78 177 TRP A C 1
ATOM 1312 O O . TRP A 1 177 ? -30.713 -6.342 64.827 1.00 47.78 177 TRP A O 1
ATOM 1322 N N . GLY A 1 178 ? -32.213 -7.627 63.757 1.00 45.88 178 GLY A N 1
ATOM 1323 C CA . GLY A 1 178 ? -32.666 -8.354 64.929 1.00 45.88 178 GLY A CA 1
ATOM 1324 C C . GLY A 1 178 ? -31.707 -9.514 65.142 1.00 45.88 178 GLY A C 1
ATOM 1325 O O . GLY A 1 178 ? -31.627 -10.398 64.293 1.00 45.88 178 GLY A O 1
ATOM 1326 N N . ASP A 1 179 ? -30.973 -9.475 66.249 1.00 44.12 179 ASP A N 1
ATOM 1327 C CA . ASP A 1 179 ? -30.173 -10.594 66.731 1.00 44.12 179 ASP A CA 1
ATOM 1328 C C . ASP A 1 179 ? -31.099 -11.794 66.990 1.00 44.12 179 ASP A C 1
ATOM 1330 O O . ASP A 1 179 ? -32.014 -11.722 67.817 1.00 44.12 179 ASP A O 1
ATOM 1334 N N . GLY A 1 180 ? -30.873 -12.883 66.257 1.00 40.78 180 GLY A N 1
ATOM 1335 C CA . GLY A 1 180 ? -31.519 -14.183 66.431 1.00 40.78 180 GLY A CA 1
ATOM 1336 C C . GLY A 1 180 ? -30.491 -15.293 66.336 1.00 40.78 180 GLY A C 1
ATOM 1337 O O . GLY A 1 180 ? -29.699 -15.259 65.368 1.00 40.78 180 GLY A O 1
#

Mean predicted aligned error: 15.83 Å

Secondary structure (DSSP, 8-state):
----PPPPPPPP-----TT---------SEEEEE--EETTEE-TT--EEEEEPPP--GGG-TTEEE-TTS-EEE-TTEEEETTEEEEHHHHHHHHHHHHHHHHHHHHHHHHHHHHHHHHHHT---GGGEEEEEEEEEEEETTEEEEEEEETTEEEEEEE-TTS-HHHHHHHS--------

Radius of gyration: 44.54 Å; Cα contacts (8 Å, |Δi|>4): 158; chains: 1; bounding box: 74×28×130 Å

Sequence (180 aa):
GDAAEAPREGLLWNLEWPSCHMVVSTVARGRHVLEILSGGRQIEDSPLIFEVVARDCSPLGRRLVASDAGECVCDRWSVPVGSGCSPLEVMVPVVLVCGGLVLWLLVSVYVEGRVSRADRAWIVHEADVKFCPQSLLAQGSQGVVLLAEYKGTEVAVKASLGGDPSTLMSMVPEGGWGDG

Organism: Hemiselmis andersenii (NCBI:txid464988)